Protein AF-A0A4Y2U1J4-F1 (afdb_monomer_lite)

Radius of gyration: 43.91 Å; chains: 1; bounding box: 93×38×121 Å

Secondary structure (DSSP, 8-state):
-HHHHHHHHHHHHHHHHHHHHHHS--HHHHHHHHHHHHHHHHHHHHHHHHHHHHHHHHHHHHHHHHHHHHHHHH-HHHHHHHSPPSSSSSPPHHHH-TTHHHHHHHHHS------TT-TT----S--SHHHHHHHHHHHT----HHHHHHHHS-TTTTSHHHHHT---B--------TT-----TTHHHHHHHHHHHHHHHHHH-TTT---------------B----

Foldseek 3Di:
DVLVVVLVVLVVVLVVLVVVCVVPPDPVSVVVNVVSVVVSVVSVVVVVVVVVVVVVVVVVVVVVVVVVVVVCVVDVVVVVVPPDDPDPDDDDVCVVVVCLLVVLCVQQPQPPPPPPPHPPDRPGSDDDLVRSVVVCVVVPDDADSVRSVVSPQDPPCVDPVVVVQPDQDPPPPPDPPPVDDDDDPCPVVVVVVVVVVVVVCVVVDPVPDDDDDDDDDDDDDDTDDDDD

Sequence (228 aa):
MASEKIISELGKNVNVLYAAKDSMPSIQIQKQINKLSDDLKKEKQSLKRKRQNAEYQRKHRTTKRIKLEGICHDNPDIKRKLSLRDSVGRPSLNVDQPLLLKTIAYIAIIRSAADAKRRSESIRSVKTLDDVTAELIKVGFTISRSGTYLRLLPRNSSTIEGRRHFITVPVKLSRAQADYHRSHIDSQFAATSIRYLETLASILGPTQVFFLSQDDKARVPLGITAAN

Structure (mmCIF, N/CA/C/O backbone):
data_AF-A0A4Y2U1J4-F1
#
_entry.id   AF-A0A4Y2U1J4-F1
#
loop_
_atom_site.group_PDB
_atom_site.id
_atom_site.type_symbol
_atom_site.label_atom_id
_atom_site.label_alt_id
_atom_site.label_comp_id
_atom_site.label_asym_id
_atom_site.label_entity_id
_atom_site.label_seq_id
_atom_site.pdbx_PDB_ins_code
_atom_site.Cartn_x
_atom_site.Cartn_y
_atom_site.Cartn_z
_atom_site.occupancy
_atom_site.B_iso_or_equiv
_atom_site.auth_seq_id
_atom_site.auth_comp_id
_atom_site.auth_asym_id
_atom_site.auth_atom_id
_atom_site.pdbx_PDB_model_num
ATOM 1 N N . MET A 1 1 ? -21.596 -7.801 33.847 1.00 59.16 1 MET A N 1
ATOM 2 C CA . MET A 1 1 ? -20.596 -8.604 34.582 1.00 59.16 1 MET A CA 1
ATOM 3 C C . MET A 1 1 ? -19.901 -7.816 35.690 1.00 59.16 1 MET A C 1
ATOM 5 O O . MET A 1 1 ? -20.224 -8.070 36.837 1.00 59.16 1 MET A O 1
ATOM 9 N N . ALA A 1 2 ? -19.012 -6.850 35.412 1.00 75.56 2 ALA A N 1
ATOM 10 C CA . ALA A 1 2 ? -18.292 -6.130 36.483 1.00 75.56 2 ALA A CA 1
ATOM 11 C C . ALA A 1 2 ? -19.218 -5.328 37.426 1.00 75.56 2 ALA A C 1
ATOM 13 O O . ALA A 1 2 ? -19.170 -5.500 38.636 1.00 75.56 2 ALA A O 1
ATOM 14 N N . SER A 1 3 ? -20.136 -4.528 36.878 1.00 75.50 3 SER A N 1
ATOM 15 C CA . SER A 1 3 ? -21.099 -3.731 37.659 1.00 75.50 3 SER A CA 1
ATOM 16 C C . SER A 1 3 ? -22.138 -4.566 38.418 1.00 75.50 3 SER A C 1
ATOM 18 O O . SER A 1 3 ? -22.592 -4.168 39.482 1.00 75.50 3 SER A O 1
ATOM 20 N N . GLU A 1 4 ? -22.510 -5.740 37.905 1.00 83.31 4 GLU A N 1
ATOM 21 C CA . GLU A 1 4 ? -23.437 -6.656 38.592 1.00 83.31 4 GLU A CA 1
ATOM 22 C C . GLU A 1 4 ? -22.770 -7.346 39.785 1.00 83.31 4 GLU A C 1
ATOM 24 O O . GLU A 1 4 ? -23.404 -7.498 40.827 1.00 83.31 4 GLU A O 1
ATOM 29 N N . LYS A 1 5 ? -21.482 -7.696 39.662 1.00 86.56 5 LYS A N 1
ATOM 30 C CA . LYS A 1 5 ? -20.676 -8.201 40.782 1.00 86.56 5 LYS A CA 1
ATOM 31 C C . LYS A 1 5 ? -20.533 -7.147 41.880 1.00 86.56 5 LYS A C 1
ATOM 33 O O . LYS A 1 5 ? -20.821 -7.455 43.027 1.00 86.56 5 LYS A O 1
ATOM 38 N N . ILE A 1 6 ? -20.229 -5.898 41.514 1.00 85.00 6 ILE A N 1
ATOM 39 C CA . ILE A 1 6 ? -20.123 -4.775 42.461 1.00 85.00 6 ILE A CA 1
ATOM 40 C C . ILE A 1 6 ? -21.448 -4.547 43.204 1.00 85.00 6 ILE A C 1
ATOM 42 O O . ILE A 1 6 ? -21.457 -4.421 44.423 1.00 85.00 6 ILE A O 1
ATOM 46 N N . ILE A 1 7 ? -22.591 -4.557 42.507 1.00 88.12 7 ILE A N 1
ATOM 47 C CA . ILE A 1 7 ? -23.909 -4.429 43.157 1.00 88.12 7 ILE A CA 1
ATOM 48 C C . ILE A 1 7 ? -24.189 -5.616 44.091 1.00 88.12 7 ILE A C 1
ATOM 50 O O . ILE A 1 7 ? -24.755 -5.423 45.168 1.00 88.12 7 ILE A O 1
ATOM 54 N N . SER A 1 8 ? -23.804 -6.836 43.700 1.00 88.25 8 SER A N 1
ATOM 55 C CA . SER A 1 8 ? -23.960 -8.024 44.544 1.00 88.25 8 SER A CA 1
ATOM 56 C C . SER A 1 8 ? -23.083 -7.963 45.796 1.00 88.25 8 SER A C 1
ATOM 58 O O . SER A 1 8 ? -23.562 -8.312 46.872 1.00 88.25 8 SER A O 1
ATOM 60 N N . GLU A 1 9 ? -21.835 -7.516 45.677 1.00 90.06 9 GLU A N 1
ATOM 61 C CA . GLU A 1 9 ? -20.903 -7.344 46.797 1.00 90.06 9 GLU A CA 1
ATOM 62 C C . GLU A 1 9 ? -21.359 -6.232 47.743 1.00 90.06 9 GLU A C 1
ATOM 64 O O . GLU A 1 9 ? -21.439 -6.452 48.948 1.00 90.06 9 GLU A O 1
ATOM 69 N N . LEU A 1 10 ? -21.768 -5.076 47.209 1.00 86.81 10 LEU A N 1
ATOM 70 C CA . LEU A 1 10 ? -22.353 -3.994 48.005 1.00 86.81 10 LEU A CA 1
ATOM 71 C C . LEU A 1 10 ? -23.617 -4.456 48.741 1.00 86.81 10 LEU A C 1
ATOM 73 O O . LEU A 1 10 ? -23.783 -4.146 49.916 1.00 86.81 10 LEU A O 1
ATOM 77 N N . GLY A 1 11 ? -24.479 -5.245 48.090 1.00 86.38 11 GLY A N 1
ATOM 78 C CA . GLY A 1 11 ? -25.665 -5.826 48.726 1.00 86.38 11 GLY A CA 1
ATOM 79 C C . GLY A 1 11 ? -25.327 -6.780 49.876 1.00 86.38 11 GLY A C 1
ATOM 80 O O . GLY A 1 11 ? -25.945 -6.701 50.936 1.00 86.38 11 GLY A O 1
ATOM 81 N N . LYS A 1 12 ? -24.313 -7.637 49.706 1.00 90.56 12 LYS A N 1
ATOM 82 C CA . LYS A 1 12 ? -23.822 -8.524 50.775 1.00 90.56 12 LYS A CA 1
ATOM 83 C C . LYS A 1 12 ? -23.255 -7.723 51.950 1.00 90.56 12 LYS A C 1
ATOM 85 O O . LYS A 1 12 ? -23.612 -7.997 53.091 1.00 90.56 12 LYS A O 1
ATOM 90 N N . ASN A 1 13 ? -22.447 -6.701 51.674 1.00 87.88 13 ASN A N 1
ATOM 91 C CA . ASN A 1 13 ? -21.828 -5.858 52.700 1.00 87.88 13 ASN A CA 1
ATOM 92 C C . ASN A 1 13 ? -22.865 -5.063 53.505 1.00 87.88 13 ASN A C 1
ATOM 94 O O . ASN A 1 13 ? -22.747 -4.947 54.721 1.00 87.88 13 ASN A O 1
ATOM 98 N N . VAL A 1 14 ? -23.909 -4.558 52.843 1.00 88.62 14 VAL A N 1
ATOM 99 C CA . VAL A 1 14 ? -25.030 -3.886 53.512 1.00 88.62 14 VAL A CA 1
ATOM 100 C C . VAL A 1 14 ? -25.770 -4.850 54.445 1.00 88.62 14 VAL A C 1
ATOM 102 O O . VAL A 1 14 ? -26.024 -4.498 55.593 1.00 88.62 14 VAL A O 1
ATOM 105 N N . ASN A 1 15 ? -26.050 -6.081 54.004 1.00 87.81 15 ASN A N 1
ATOM 106 C CA . ASN A 1 15 ? -26.733 -7.084 54.831 1.00 87.81 15 ASN A CA 1
ATOM 107 C C . ASN A 1 15 ? -25.912 -7.503 56.064 1.00 87.81 15 ASN A C 1
ATOM 109 O O . ASN A 1 15 ? -26.475 -7.655 57.145 1.00 87.81 15 ASN A O 1
ATOM 113 N N . VAL A 1 16 ? -24.588 -7.638 55.926 1.00 87.88 16 VAL A N 1
ATOM 114 C CA . VAL A 1 16 ? -23.681 -7.922 57.056 1.00 87.88 16 VAL A CA 1
ATOM 115 C C . VAL A 1 16 ? -23.715 -6.793 58.091 1.00 87.88 16 VAL A C 1
ATOM 117 O O . VAL A 1 16 ? -23.763 -7.055 59.291 1.00 87.88 16 VAL A O 1
ATOM 120 N N . LEU A 1 17 ? -23.747 -5.534 57.646 1.00 84.19 17 LEU A N 1
ATOM 121 C CA . LEU A 1 17 ? -23.830 -4.385 58.552 1.00 84.19 17 LEU A CA 1
ATOM 122 C C . LEU A 1 17 ? -25.200 -4.248 59.227 1.00 84.19 17 LEU A C 1
ATOM 124 O O . LEU A 1 17 ? -25.251 -3.817 60.376 1.00 84.19 17 LEU A O 1
ATOM 128 N N . TYR A 1 18 ? -26.293 -4.633 58.559 1.00 84.44 18 TYR A N 1
ATOM 129 C CA . TYR A 1 18 ? -27.608 -4.721 59.201 1.00 84.44 18 TYR A CA 1
ATOM 130 C C . TYR A 1 18 ? -27.615 -5.769 60.323 1.00 84.44 18 TYR A C 1
ATOM 132 O O . TYR A 1 18 ? -28.013 -5.441 61.436 1.00 84.44 18 TYR A O 1
ATOM 140 N N . ALA A 1 19 ? -27.061 -6.964 60.086 1.00 83.56 19 ALA A N 1
ATOM 141 C CA . ALA A 1 19 ? -26.937 -7.994 61.122 1.00 83.56 19 ALA A CA 1
ATOM 142 C C . ALA A 1 19 ? -26.063 -7.543 62.314 1.00 83.56 19 ALA A C 1
ATOM 144 O O . ALA A 1 19 ? -26.379 -7.825 63.467 1.00 83.56 19 ALA A O 1
ATOM 145 N N . ALA A 1 20 ? -24.982 -6.797 62.054 1.00 80.00 20 ALA A N 1
ATOM 146 C CA . ALA A 1 20 ? -24.131 -6.234 63.106 1.00 80.00 20 ALA A CA 1
ATOM 147 C C . ALA A 1 20 ? -24.830 -5.121 63.912 1.00 80.00 20 ALA A C 1
ATOM 149 O O . ALA A 1 20 ? -24.645 -5.027 65.125 1.00 80.00 20 ALA A O 1
ATOM 150 N N . LYS A 1 21 ? -25.655 -4.294 63.254 1.00 77.06 21 LYS A N 1
ATOM 151 C CA . LYS A 1 21 ? -26.458 -3.252 63.909 1.00 77.06 21 LYS A CA 1
ATOM 152 C C . LYS A 1 21 ? -27.481 -3.849 64.878 1.00 77.06 21 LYS A C 1
ATOM 154 O O . LYS A 1 21 ? -27.657 -3.295 65.960 1.00 77.06 21 LYS A O 1
ATOM 159 N N . ASP A 1 22 ? -28.126 -4.947 64.492 1.00 77.06 22 ASP A N 1
ATOM 160 C CA . ASP A 1 22 ? -29.128 -5.626 65.322 1.00 77.06 22 ASP A CA 1
ATOM 161 C C . ASP A 1 22 ? -28.497 -6.253 66.579 1.00 77.06 22 ASP A C 1
ATOM 163 O O . ASP A 1 22 ? -29.157 -6.366 67.609 1.00 77.06 22 ASP A O 1
ATOM 167 N N . SER A 1 23 ? -27.202 -6.591 66.525 1.00 77.75 23 SER A N 1
ATOM 168 C CA . SER A 1 23 ? -26.437 -7.086 67.675 1.00 77.75 23 SER A CA 1
ATOM 169 C C . SER A 1 23 ? -25.919 -5.974 68.597 1.00 77.75 23 SER A C 1
ATOM 171 O O . SER A 1 23 ? -25.924 -6.177 69.807 1.00 77.75 23 SER A O 1
ATOM 173 N N . MET A 1 24 ? -25.447 -4.835 68.063 1.00 71.31 24 MET A N 1
ATOM 174 C CA . MET A 1 24 ? -24.954 -3.683 68.841 1.00 71.31 24 MET A CA 1
ATOM 175 C C . MET A 1 24 ? -25.182 -2.355 68.082 1.00 71.31 24 MET A C 1
ATOM 177 O O . MET A 1 24 ? -24.456 -2.052 67.126 1.00 71.31 24 MET A O 1
ATOM 181 N N . PRO A 1 25 ? -26.138 -1.502 68.503 1.00 74.25 25 PRO A N 1
ATOM 182 C CA . PRO A 1 25 ? -26.419 -0.238 67.825 1.00 74.25 25 PRO A CA 1
ATOM 183 C C . PRO A 1 25 ? -25.274 0.776 67.985 1.00 74.25 25 PRO A C 1
ATOM 185 O O . PRO A 1 25 ? -25.013 1.277 69.075 1.00 74.25 25 PRO A O 1
ATOM 188 N N . SER A 1 26 ? -24.617 1.137 66.879 1.00 81.31 26 SER A N 1
ATOM 189 C CA . SER A 1 26 ? -23.611 2.207 66.836 1.00 81.31 26 SER A CA 1
ATOM 190 C C . SER A 1 26 ? -23.929 3.229 65.745 1.00 81.31 26 SER A C 1
ATOM 192 O O . SER A 1 26 ? -24.255 2.882 64.605 1.00 81.31 26 SER A O 1
ATOM 194 N N . ILE A 1 27 ? -23.768 4.516 66.072 1.00 82.75 27 ILE A N 1
ATOM 195 C CA . ILE A 1 27 ? -23.920 5.646 65.135 1.00 82.75 27 ILE A CA 1
ATOM 196 C C . ILE A 1 27 ? -22.991 5.478 63.921 1.00 82.75 27 ILE A C 1
ATOM 198 O O . ILE A 1 27 ? -23.327 5.872 62.801 1.00 82.75 27 ILE A O 1
ATOM 202 N N . GLN A 1 28 ? -21.823 4.866 64.124 1.00 83.12 28 GLN A N 1
ATOM 203 C CA . GLN A 1 28 ? -20.819 4.659 63.085 1.00 83.12 28 GLN A CA 1
ATOM 204 C C . GLN A 1 28 ? -21.259 3.591 62.072 1.00 83.12 28 GLN A C 1
ATOM 206 O O . GLN A 1 28 ? -21.099 3.794 60.867 1.00 83.12 28 GLN A O 1
ATOM 211 N N . ILE A 1 29 ? -21.913 2.523 62.545 1.00 82.88 29 ILE A N 1
ATOM 212 C CA . ILE A 1 29 ? -22.503 1.471 61.701 1.00 82.88 29 ILE A CA 1
ATOM 213 C C . ILE A 1 29 ? -23.655 2.053 60.869 1.00 82.88 29 ILE A C 1
ATOM 215 O O . ILE A 1 29 ? -23.718 1.839 59.660 1.00 82.88 29 ILE A O 1
ATOM 219 N N . GLN A 1 30 ? -24.515 2.886 61.467 1.00 84.19 30 GLN A N 1
ATOM 220 C CA . GLN A 1 30 ? -25.619 3.528 60.743 1.00 84.19 30 GLN A CA 1
ATOM 221 C C . GLN A 1 30 ? -25.129 4.453 59.613 1.00 84.19 30 GLN A C 1
ATOM 223 O O . GLN A 1 30 ? -25.693 4.449 58.517 1.00 84.19 30 GLN A O 1
ATOM 228 N N . LYS A 1 31 ? -24.052 5.220 59.843 1.00 88.44 31 LYS A N 1
ATOM 229 C CA . LYS A 1 31 ? -23.427 6.055 58.800 1.00 88.44 31 LYS A CA 1
ATOM 230 C C . LYS A 1 31 ? -22.877 5.214 57.643 1.00 88.44 31 LYS A C 1
ATOM 232 O O . LYS A 1 31 ? -23.035 5.602 56.485 1.00 88.44 31 LYS A O 1
ATOM 237 N N . GLN A 1 32 ? -22.263 4.066 57.935 1.00 87.06 32 GLN A N 1
ATOM 238 C CA . GLN A 1 32 ? -21.749 3.148 56.912 1.00 87.06 32 GLN A CA 1
ATOM 239 C C . GLN A 1 32 ? -22.875 2.504 56.092 1.00 87.06 32 GLN A C 1
ATOM 241 O O . GLN A 1 32 ? -22.770 2.456 54.867 1.00 87.06 32 GLN A O 1
ATOM 246 N N . ILE A 1 33 ? -23.972 2.092 56.738 1.00 88.12 33 ILE A N 1
ATOM 247 C CA . ILE A 1 33 ? -25.164 1.553 56.063 1.00 88.12 33 ILE A CA 1
ATOM 248 C C . ILE A 1 33 ? -25.747 2.577 55.085 1.00 88.12 33 ILE A C 1
ATOM 250 O O . ILE A 1 33 ? -26.013 2.238 53.930 1.00 88.12 33 ILE A O 1
ATOM 254 N N . ASN A 1 34 ? -25.912 3.832 55.517 1.00 90.75 34 ASN A N 1
ATOM 255 C CA . ASN A 1 34 ? -26.456 4.890 54.664 1.00 90.75 34 ASN A CA 1
ATOM 256 C C . ASN A 1 34 ? -25.552 5.135 53.443 1.00 90.75 34 ASN A C 1
ATOM 258 O O . ASN A 1 34 ? -26.036 5.146 52.313 1.00 90.75 34 ASN A O 1
ATOM 262 N N . LYS A 1 35 ? -24.232 5.231 53.656 1.00 92.62 35 LYS A N 1
ATOM 263 C CA . LYS A 1 35 ? -23.252 5.436 52.578 1.00 92.62 35 LYS A CA 1
ATOM 264 C C . LYS A 1 35 ? -23.275 4.301 51.550 1.00 92.62 35 LYS A C 1
ATOM 266 O O . LYS A 1 35 ? -23.394 4.557 50.355 1.00 92.62 35 LYS A O 1
ATOM 271 N N . LEU A 1 36 ? -23.215 3.050 52.008 1.00 90.38 36 LEU A N 1
ATOM 272 C CA . LEU A 1 36 ? -23.246 1.888 51.117 1.00 90.38 36 LEU A CA 1
ATOM 273 C C . LEU A 1 36 ? -24.589 1.756 50.390 1.00 90.38 36 LEU A C 1
ATOM 275 O O . LEU A 1 36 ? -24.611 1.352 49.230 1.00 90.38 36 LEU A O 1
ATOM 279 N N . SER A 1 37 ? -25.698 2.136 51.027 1.00 89.94 37 SER A N 1
ATOM 280 C CA . SER A 1 37 ? -27.024 2.152 50.394 1.00 89.94 37 SER A CA 1
ATOM 281 C C . SER A 1 37 ? -27.122 3.188 49.271 1.00 89.94 37 SER A C 1
ATOM 283 O O . SER A 1 37 ? -27.699 2.903 48.216 1.00 89.94 37 SER A O 1
ATOM 285 N N . ASP A 1 38 ? -26.531 4.368 49.462 1.00 93.31 38 ASP A N 1
ATOM 286 C CA . ASP A 1 38 ? -26.457 5.406 48.433 1.00 93.31 38 ASP A CA 1
ATOM 287 C C . ASP A 1 38 ? -25.571 4.978 47.261 1.00 93.31 38 ASP A C 1
ATOM 289 O O . ASP A 1 38 ? -25.945 5.159 46.098 1.00 93.31 38 ASP A O 1
ATOM 293 N N . ASP A 1 39 ? -24.432 4.348 47.542 1.00 91.56 39 ASP A N 1
ATOM 294 C CA . ASP A 1 39 ? -23.536 3.829 46.508 1.00 91.56 39 ASP A CA 1
ATOM 295 C C . ASP A 1 39 ? -24.194 2.683 45.719 1.00 91.56 39 ASP A C 1
ATOM 297 O O . ASP A 1 39 ? -24.137 2.654 44.487 1.00 91.56 39 ASP A O 1
ATOM 301 N N . LEU A 1 40 ? -24.950 1.809 46.391 1.00 91.62 40 LEU A N 1
ATOM 302 C CA . LEU A 1 40 ? -25.745 0.757 45.753 1.00 91.62 40 LEU A CA 1
ATOM 303 C C . LEU A 1 40 ? -26.835 1.354 44.838 1.00 91.62 40 LEU A C 1
ATOM 305 O O . LEU A 1 40 ? -27.037 0.879 43.713 1.00 91.62 40 LEU A O 1
ATOM 309 N N . LYS A 1 41 ? -27.517 2.430 45.264 1.00 93.44 41 LYS A N 1
ATOM 310 C CA . LYS A 1 41 ? -28.475 3.168 44.416 1.00 93.44 41 LYS A CA 1
ATOM 311 C C . LYS A 1 41 ? -27.801 3.766 43.179 1.00 93.44 41 LYS A C 1
ATOM 313 O O . LYS A 1 41 ? -28.322 3.596 42.072 1.00 93.44 41 LYS A O 1
ATOM 318 N N . LYS A 1 42 ? -26.649 4.427 43.343 1.00 93.12 42 LYS A N 1
ATOM 319 C CA . LYS A 1 42 ? -25.884 5.022 42.232 1.00 93.12 42 LYS A CA 1
ATOM 320 C C . LYS A 1 42 ? -25.454 3.962 41.221 1.00 93.12 42 LYS A C 1
ATOM 322 O O . LYS A 1 42 ? -25.679 4.141 40.022 1.00 93.12 42 LYS A O 1
ATOM 327 N N . GLU A 1 43 ? -24.920 2.834 41.684 1.00 91.69 43 GLU A N 1
ATOM 328 C CA . GLU A 1 43 ? -24.480 1.747 40.804 1.00 91.69 43 GLU A CA 1
ATOM 329 C C . GLU A 1 43 ? -25.645 1.085 40.059 1.00 91.69 43 GLU A C 1
ATOM 331 O O . GLU A 1 43 ? -25.565 0.859 38.847 1.00 91.69 43 GLU A O 1
ATOM 336 N N . LYS A 1 44 ? -26.789 0.865 40.722 1.00 92.06 44 LYS A N 1
ATOM 337 C CA . LYS A 1 44 ? -28.013 0.387 40.052 1.00 92.06 44 LYS A CA 1
ATOM 338 C C . LYS A 1 44 ? -28.486 1.353 38.963 1.00 92.06 44 LYS A C 1
ATOM 340 O O . LYS A 1 44 ? -28.853 0.917 37.867 1.00 92.06 44 LYS A O 1
ATOM 345 N N . GLN A 1 45 ? -28.459 2.660 39.225 1.00 94.38 45 GLN A N 1
ATOM 346 C CA . GLN A 1 45 ? -28.851 3.669 38.239 1.00 94.38 45 GLN A CA 1
ATOM 347 C C . GLN A 1 45 ? -27.860 3.739 37.065 1.00 94.38 45 GLN A C 1
ATOM 349 O O . GLN A 1 45 ? -28.281 3.815 35.908 1.00 94.38 45 GLN A O 1
ATOM 354 N N . SER A 1 46 ? -26.559 3.648 37.346 1.00 92.38 46 SER A N 1
ATOM 355 C CA . SER A 1 46 ? -25.489 3.567 36.344 1.00 92.38 46 SER A CA 1
ATOM 356 C C . SER A 1 46 ? -25.668 2.350 35.432 1.00 92.38 46 SER A C 1
ATOM 358 O O . SER A 1 46 ? -25.657 2.480 34.203 1.00 92.38 46 SER A O 1
ATOM 360 N N . LEU A 1 47 ? -25.938 1.173 36.009 1.00 91.88 47 LEU A N 1
ATOM 361 C CA . LEU A 1 47 ? -26.208 -0.050 35.255 1.00 91.88 47 LEU A CA 1
ATOM 362 C C . LEU A 1 47 ? -27.441 0.096 34.352 1.00 91.88 47 LEU A C 1
ATOM 364 O O . LEU A 1 47 ? -27.382 -0.277 33.178 1.00 91.88 47 LEU A O 1
ATOM 368 N N . LYS A 1 48 ? -28.536 0.678 34.863 1.00 93.81 48 LYS A N 1
ATOM 369 C CA . LYS A 1 48 ? -29.757 0.928 34.080 1.00 93.81 48 LYS A CA 1
ATOM 370 C C . LYS A 1 48 ? -29.471 1.809 32.861 1.00 93.81 48 LYS A C 1
ATOM 372 O O . LYS A 1 48 ? -29.853 1.444 31.750 1.00 93.81 48 LYS A O 1
ATOM 377 N N . ARG A 1 49 ? -28.742 2.917 33.043 1.00 93.81 49 ARG A N 1
ATOM 378 C CA . ARG A 1 49 ? -28.346 3.819 31.944 1.00 93.81 49 ARG A CA 1
ATOM 379 C C . ARG A 1 49 ? -27.469 3.111 30.910 1.00 93.81 49 ARG A C 1
ATOM 381 O O . ARG A 1 49 ? -27.706 3.244 29.715 1.00 93.81 49 ARG A O 1
ATOM 388 N N . LYS A 1 50 ? -26.490 2.312 31.350 1.00 93.06 50 LYS A N 1
ATOM 389 C CA . LYS A 1 50 ? -25.612 1.546 30.445 1.00 93.06 50 LYS A CA 1
ATOM 390 C C . LYS A 1 50 ? -26.391 0.532 29.604 1.00 93.06 50 LYS A C 1
ATOM 392 O O . LYS A 1 50 ? -26.143 0.436 28.405 1.00 93.06 50 LYS A O 1
ATOM 397 N N . ARG A 1 51 ? -27.351 -0.185 30.203 1.00 93.31 51 ARG A N 1
ATOM 398 C CA . ARG A 1 51 ? -28.226 -1.124 29.478 1.00 93.31 51 ARG A CA 1
ATOM 399 C C . ARG A 1 51 ? -29.075 -0.408 28.427 1.00 93.31 51 ARG A C 1
ATOM 401 O O . ARG A 1 51 ? -29.069 -0.819 27.272 1.00 93.31 51 ARG A O 1
ATOM 408 N N . GLN A 1 52 ? -29.710 0.703 28.801 1.00 94.69 52 GLN A N 1
ATOM 409 C CA . GLN A 1 52 ? -30.491 1.520 27.868 1.00 94.69 52 GLN A CA 1
ATOM 410 C C . GLN A 1 52 ? -29.631 2.035 26.710 1.00 94.69 52 GLN A C 1
ATOM 412 O O . GLN A 1 52 ? -29.994 1.866 25.551 1.00 94.69 52 GLN A O 1
ATOM 417 N N . ASN A 1 53 ? -28.450 2.589 26.994 1.00 95.12 53 ASN A N 1
ATOM 418 C CA . ASN A 1 53 ? -27.536 3.060 25.953 1.00 95.12 53 ASN A CA 1
ATOM 419 C C . ASN A 1 53 ? -27.098 1.933 25.012 1.00 95.12 53 ASN A C 1
ATOM 421 O O . ASN A 1 53 ? -27.027 2.145 23.803 1.00 95.12 53 ASN A O 1
ATOM 425 N N . ALA A 1 54 ? -26.840 0.732 25.535 1.00 93.69 54 ALA A N 1
ATOM 426 C CA . ALA A 1 54 ? -26.506 -0.424 24.710 1.00 93.69 54 ALA A CA 1
ATOM 427 C C . ALA A 1 54 ? -27.667 -0.819 23.780 1.00 93.69 54 ALA A C 1
ATOM 429 O O . ALA A 1 54 ? -27.441 -1.087 22.599 1.00 93.69 54 ALA A O 1
ATOM 430 N N . GLU A 1 55 ? -28.907 -0.809 24.273 1.00 95.38 55 GLU A N 1
ATOM 431 C CA . GLU A 1 55 ? -30.097 -1.052 23.449 1.00 95.38 55 GLU A CA 1
ATOM 432 C C . GLU A 1 55 ? -30.296 0.027 22.385 1.00 95.38 55 GLU A C 1
ATOM 434 O O . GLU A 1 55 ? -30.510 -0.302 21.218 1.00 95.38 55 GLU A O 1
ATOM 439 N N . TYR A 1 56 ? -30.169 1.305 22.750 1.00 94.75 56 TYR A N 1
ATOM 440 C CA . TYR A 1 56 ? -30.259 2.412 21.800 1.00 94.75 56 TYR A CA 1
ATOM 441 C C . TYR A 1 56 ? -29.196 2.304 20.710 1.00 94.75 56 TYR A C 1
ATOM 443 O O . TYR A 1 56 ? -29.513 2.444 19.530 1.00 94.75 56 TYR A O 1
ATOM 451 N N . GLN A 1 57 ? -27.950 1.988 21.070 1.00 93.69 57 GLN A N 1
ATOM 452 C CA . GLN A 1 57 ? -26.884 1.780 20.093 1.00 93.69 57 GLN A CA 1
ATOM 453 C C . GLN A 1 57 ? -27.171 0.590 19.176 1.00 93.69 57 GLN A C 1
ATOM 455 O O . GLN A 1 57 ? -26.948 0.693 17.970 1.00 93.69 57 GLN A O 1
ATOM 460 N N . ARG A 1 58 ? -27.686 -0.525 19.712 1.00 94.38 58 ARG A N 1
ATOM 461 C CA . ARG A 1 58 ? -28.095 -1.683 18.902 1.00 94.38 58 ARG A CA 1
ATOM 462 C C . ARG A 1 58 ? -29.186 -1.296 17.907 1.00 94.38 58 ARG A C 1
ATOM 464 O O . ARG A 1 58 ? -28.987 -1.504 16.715 1.00 94.38 58 ARG A O 1
ATOM 471 N N . LYS A 1 59 ? -30.267 -0.661 18.375 1.00 95.44 59 LYS A N 1
ATOM 472 C CA . LYS A 1 59 ? -31.374 -0.186 17.527 1.00 95.44 59 LYS A CA 1
ATOM 473 C C . LYS A 1 59 ? -30.893 0.799 16.463 1.00 95.44 59 LYS A C 1
ATOM 475 O O . LYS A 1 59 ? -31.252 0.683 15.299 1.00 95.44 59 LYS A O 1
ATOM 480 N N . HIS A 1 60 ? -30.031 1.742 16.831 1.00 94.56 60 HIS A N 1
ATOM 481 C CA . HIS A 1 60 ? -29.475 2.699 15.881 1.00 94.56 60 HIS A CA 1
ATOM 482 C C . HIS A 1 60 ? -28.652 2.003 14.786 1.00 94.56 60 HIS A C 1
ATOM 484 O O . HIS A 1 60 ? -28.834 2.293 13.603 1.00 94.56 60 HIS A O 1
ATOM 490 N N . ARG A 1 61 ? -27.792 1.042 15.158 1.00 93.31 61 ARG A N 1
ATOM 491 C CA . ARG A 1 61 ? -27.012 0.246 14.196 1.00 93.31 61 ARG A CA 1
ATOM 492 C C . ARG A 1 61 ? -27.915 -0.571 13.271 1.00 93.31 61 ARG A C 1
ATOM 494 O O . ARG A 1 61 ? -27.678 -0.561 12.067 1.00 93.31 61 ARG A O 1
ATOM 501 N N . THR A 1 62 ? -28.954 -1.228 13.793 1.00 94.38 62 THR A N 1
ATOM 502 C CA . THR A 1 62 ? -29.896 -2.005 12.969 1.00 94.38 62 THR A CA 1
ATOM 503 C C . THR A 1 62 ? -30.682 -1.111 12.018 1.00 94.38 62 THR A C 1
ATOM 505 O O . THR A 1 62 ? -30.743 -1.410 10.831 1.00 94.38 62 THR A O 1
ATOM 508 N N . THR A 1 63 ? -31.204 0.026 12.487 1.00 94.88 63 THR A N 1
ATOM 509 C CA . THR A 1 63 ? -31.931 0.979 11.635 1.00 94.88 63 THR A CA 1
ATOM 510 C C . THR A 1 63 ? -31.032 1.541 10.539 1.00 94.88 63 THR A C 1
ATOM 512 O O . THR A 1 63 ? -31.453 1.645 9.390 1.00 94.88 63 THR A O 1
ATOM 515 N N . LYS A 1 64 ? -29.776 1.876 10.862 1.00 91.69 64 LYS A N 1
ATOM 516 C CA . LYS A 1 64 ? -28.801 2.346 9.870 1.00 91.69 64 LYS A CA 1
ATOM 517 C C . LYS A 1 64 ? -28.491 1.266 8.831 1.00 91.69 64 LYS A C 1
ATOM 519 O O . LYS A 1 64 ? -28.411 1.589 7.651 1.00 91.69 64 LYS A O 1
ATOM 524 N N . ARG A 1 65 ? -28.356 0.005 9.259 1.00 89.25 65 ARG A N 1
ATOM 525 C CA . ARG A 1 65 ? -28.130 -1.134 8.361 1.00 89.25 65 ARG A CA 1
ATOM 526 C C . ARG A 1 65 ? -29.307 -1.336 7.406 1.00 89.25 65 ARG A C 1
ATOM 528 O O . ARG A 1 65 ? -29.085 -1.358 6.207 1.00 89.25 65 ARG A O 1
ATOM 535 N N . ILE A 1 66 ? -30.535 -1.378 7.924 1.00 92.75 66 ILE A N 1
ATOM 536 C CA . ILE A 1 66 ? -31.755 -1.552 7.117 1.00 92.75 66 ILE A CA 1
ATOM 537 C C . ILE A 1 66 ? -31.909 -0.413 6.103 1.00 92.75 66 ILE A C 1
ATOM 539 O O . ILE A 1 66 ? -32.185 -0.660 4.935 1.00 92.75 66 ILE A O 1
ATOM 543 N N . LYS A 1 67 ? -31.676 0.841 6.515 1.00 91.06 67 LYS A N 1
ATOM 544 C CA . LYS A 1 67 ? -31.713 1.986 5.591 1.00 91.06 67 LYS A CA 1
ATOM 545 C C . LYS A 1 67 ? -30.662 1.869 4.485 1.00 91.06 67 LYS A C 1
ATOM 547 O O . LYS A 1 67 ? -30.968 2.148 3.334 1.00 91.06 67 LYS A O 1
ATOM 552 N N . LEU A 1 68 ? -29.439 1.453 4.823 1.00 85.94 68 LEU A N 1
ATOM 553 C CA . LEU A 1 68 ? -28.382 1.218 3.835 1.00 85.94 68 LEU A CA 1
ATOM 554 C C . LEU A 1 68 ? -28.729 0.073 2.880 1.00 85.94 68 LEU A C 1
ATOM 556 O O . LEU A 1 68 ? -28.481 0.198 1.686 1.00 85.94 68 LEU A O 1
ATOM 560 N N . GLU A 1 69 ? -29.307 -1.015 3.388 1.00 86.06 69 GLU A N 1
ATOM 561 C CA . GLU A 1 69 ? -29.776 -2.145 2.579 1.00 86.06 69 GLU A CA 1
ATOM 562 C C . GLU A 1 69 ? -30.888 -1.708 1.612 1.00 86.06 69 GLU A C 1
ATOM 564 O O . GLU A 1 69 ? -30.805 -2.034 0.431 1.00 86.06 69 GLU A O 1
ATOM 569 N N . GLY A 1 70 ? -31.851 -0.900 2.073 1.00 88.12 70 GLY A N 1
ATOM 570 C CA . GLY A 1 70 ? -32.894 -0.306 1.228 1.00 88.12 70 GLY A CA 1
ATOM 571 C C . GLY A 1 70 ? -32.319 0.572 0.114 1.00 88.12 70 GLY A C 1
ATOM 572 O O . GLY A 1 70 ? -32.565 0.315 -1.058 1.00 88.12 70 GLY A O 1
ATOM 573 N N . ILE A 1 71 ? -31.432 1.515 0.452 1.00 85.56 71 ILE A N 1
ATOM 574 C CA . ILE A 1 71 ? -30.759 2.377 -0.541 1.00 85.56 71 ILE A CA 1
ATOM 575 C C . ILE A 1 71 ? -29.971 1.547 -1.570 1.00 85.56 71 ILE A C 1
ATOM 577 O O . ILE A 1 71 ? -29.942 1.885 -2.754 1.00 85.56 71 ILE A O 1
ATOM 581 N N . CYS A 1 72 ? -29.325 0.461 -1.133 1.00 81.94 72 CYS A N 1
ATOM 582 C CA . CYS A 1 72 ? -28.613 -0.456 -2.024 1.00 81.94 72 CYS A CA 1
ATOM 583 C C . CYS A 1 72 ? -29.550 -1.279 -2.923 1.00 81.94 72 CYS A C 1
ATOM 585 O O . CYS A 1 72 ? -29.108 -1.735 -3.979 1.00 81.94 72 CYS A O 1
ATOM 587 N N . HIS A 1 73 ? -30.793 -1.526 -2.505 1.00 81.00 73 HIS A N 1
ATOM 588 C CA . HIS A 1 73 ? -31.799 -2.195 -3.328 1.00 81.00 73 HIS A CA 1
ATOM 589 C C . HIS A 1 73 ? -32.365 -1.243 -4.384 1.00 81.00 73 HIS A C 1
ATOM 591 O O . HIS A 1 73 ? -32.397 -1.601 -5.558 1.00 81.00 73 HIS A O 1
ATOM 597 N N . ASP A 1 74 ? -32.701 -0.017 -3.979 1.00 87.56 74 ASP A N 1
ATOM 598 C CA . ASP A 1 74 ? -33.278 1.006 -4.856 1.00 87.56 74 ASP A CA 1
ATOM 599 C C . ASP A 1 74 ? -32.290 1.469 -5.939 1.00 87.56 74 ASP A C 1
ATOM 601 O O . ASP A 1 74 ? -32.689 1.814 -7.048 1.00 87.56 74 ASP A O 1
ATOM 605 N N . ASN A 1 75 ? -30.986 1.468 -5.633 1.00 84.69 75 ASN A N 1
ATOM 606 C CA . ASN A 1 75 ? -29.938 1.934 -6.540 1.00 84.69 75 ASN A CA 1
ATOM 607 C C . ASN A 1 75 ? -28.798 0.907 -6.677 1.00 84.69 75 ASN A C 1
ATOM 609 O O . ASN A 1 75 ? -27.834 0.931 -5.895 1.00 84.69 75 ASN A O 1
ATOM 613 N N . PRO A 1 76 ? -28.826 0.039 -7.706 1.00 80.19 76 PRO A N 1
ATOM 614 C CA . PRO A 1 76 ? -27.799 -0.984 -7.902 1.00 80.19 76 PRO A CA 1
ATOM 615 C C . PRO A 1 76 ? -26.402 -0.397 -8.173 1.00 80.19 76 PRO A C 1
ATOM 617 O O . PRO A 1 76 ? -25.395 -1.012 -7.817 1.00 80.19 76 PRO A O 1
ATOM 620 N N . ASP A 1 77 ? -26.306 0.815 -8.724 1.00 79.56 77 ASP A N 1
ATOM 621 C CA . ASP A 1 77 ? -25.023 1.497 -8.941 1.00 79.56 77 ASP A CA 1
ATOM 622 C C . ASP A 1 77 ? -24.376 1.979 -7.638 1.00 79.56 77 ASP A C 1
ATOM 624 O O . ASP A 1 77 ? -23.153 1.925 -7.482 1.00 79.56 77 ASP A O 1
ATOM 628 N N . ILE A 1 78 ? -25.186 2.400 -6.663 1.00 76.62 78 ILE A N 1
ATOM 629 C CA . ILE A 1 78 ? -24.704 2.759 -5.324 1.00 76.62 78 ILE A CA 1
ATOM 630 C C . ILE A 1 78 ? -24.226 1.498 -4.604 1.00 76.62 78 ILE A C 1
ATOM 632 O O . ILE A 1 78 ? -23.162 1.515 -3.987 1.00 76.62 78 ILE A O 1
ATOM 636 N N . LYS A 1 79 ? -24.941 0.379 -4.759 1.00 76.12 79 LYS A N 1
ATOM 637 C CA . LYS A 1 79 ? -24.524 -0.925 -4.231 1.00 76.12 79 LYS A CA 1
ATOM 638 C C . LYS A 1 79 ? -23.160 -1.361 -4.773 1.00 76.12 79 LYS A C 1
ATOM 640 O O . LYS A 1 79 ? -22.333 -1.818 -3.993 1.00 76.12 79 LYS A O 1
ATOM 645 N N . ARG A 1 80 ? -22.890 -1.161 -6.069 1.00 73.19 80 ARG A N 1
ATOM 646 C CA . ARG A 1 80 ? -21.573 -1.434 -6.683 1.00 73.19 80 ARG A CA 1
ATOM 647 C C . ARG A 1 80 ? -20.457 -0.521 -6.163 1.00 73.19 80 ARG A C 1
ATOM 649 O O . ARG A 1 80 ? -19.305 -0.932 -6.110 1.00 73.19 80 ARG A O 1
ATOM 656 N N . LYS A 1 81 ? -20.773 0.721 -5.784 1.00 73.31 81 LYS A N 1
ATOM 657 C CA . LYS A 1 81 ? -19.797 1.659 -5.196 1.00 73.31 81 LYS A CA 1
ATOM 658 C C . LYS A 1 81 ? -19.550 1.405 -3.706 1.00 73.31 81 LYS A C 1
ATOM 660 O O . LYS A 1 81 ? -18.444 1.642 -3.231 1.00 73.31 81 LYS A O 1
ATOM 665 N N . LEU A 1 82 ? -20.573 0.959 -2.975 1.00 69.94 82 LEU A N 1
ATOM 666 C CA . LEU A 1 82 ? -20.526 0.689 -1.534 1.00 69.94 82 LEU A CA 1
ATOM 667 C C . LEU A 1 82 ? -20.094 -0.736 -1.190 1.00 69.94 82 LEU A C 1
ATOM 669 O O . LEU A 1 82 ? -19.730 -0.983 -0.039 1.00 69.94 82 LEU A O 1
ATOM 673 N N . SER A 1 83 ? -20.151 -1.674 -2.140 1.00 67.56 83 SER A N 1
ATOM 674 C CA . SER A 1 83 ? -19.674 -3.036 -1.927 1.00 67.56 83 SER A CA 1
ATOM 675 C C . SER A 1 83 ? -18.228 -2.995 -1.448 1.00 67.56 83 SER A C 1
ATOM 677 O O . SER A 1 83 ? -17.347 -2.453 -2.121 1.00 67.56 83 SER A O 1
ATOM 679 N N . LEU A 1 84 ? -18.013 -3.545 -0.252 1.00 63.94 84 LEU A N 1
ATOM 680 C CA . LEU A 1 84 ? -16.689 -3.722 0.321 1.00 63.94 84 LEU A CA 1
ATOM 681 C C . LEU A 1 84 ? -15.851 -4.510 -0.685 1.00 63.94 84 LEU A C 1
ATOM 683 O O . LEU A 1 84 ? -16.267 -5.567 -1.150 1.00 63.94 84 LEU A O 1
ATOM 687 N N . ARG A 1 85 ? -14.689 -3.965 -1.045 1.00 63.28 85 ARG A N 1
ATOM 688 C CA . ARG A 1 85 ? -13.684 -4.714 -1.799 1.00 63.28 85 ARG A CA 1
ATOM 689 C C . ARG A 1 85 ? -13.238 -5.910 -0.960 1.00 63.28 85 ARG A C 1
ATOM 691 O O . ARG A 1 85 ? -13.145 -5.789 0.261 1.00 63.28 85 ARG A O 1
ATOM 698 N N . ASP A 1 86 ? -12.894 -7.013 -1.620 1.00 65.56 86 ASP A N 1
ATOM 699 C CA . ASP A 1 86 ? -12.446 -8.245 -0.953 1.00 65.56 86 ASP A CA 1
ATOM 700 C C . ASP A 1 86 ? -11.200 -8.028 -0.075 1.00 65.56 86 ASP A C 1
ATOM 702 O O . ASP A 1 86 ? -10.987 -8.732 0.910 1.00 65.56 86 ASP A O 1
ATOM 706 N N . SER A 1 87 ? -10.380 -7.021 -0.401 1.00 65.50 87 SER A N 1
ATOM 707 C CA . SER A 1 87 ? -9.184 -6.650 0.355 1.00 65.50 87 SER A CA 1
ATOM 708 C C . SER A 1 87 ? -9.330 -5.297 1.050 1.00 65.50 87 SER A C 1
ATOM 710 O O . SER A 1 87 ? -9.705 -4.298 0.428 1.00 65.50 87 SER A O 1
ATOM 712 N N . VAL A 1 88 ? -8.917 -5.238 2.317 1.00 71.38 88 VAL A N 1
ATOM 713 C CA . VAL A 1 88 ? -8.769 -3.986 3.070 1.00 71.38 88 VAL A CA 1
ATOM 714 C C . VAL A 1 88 ? -7.638 -3.144 2.464 1.00 71.38 88 VAL A C 1
ATOM 716 O O . VAL A 1 88 ? -6.556 -3.658 2.194 1.00 71.38 88 VAL A O 1
ATOM 719 N N . GLY A 1 89 ? -7.867 -1.839 2.289 1.00 70.56 89 GLY A N 1
ATOM 720 C CA . GLY A 1 89 ? -6.846 -0.875 1.862 1.00 70.56 89 GLY A CA 1
ATOM 721 C C . GLY A 1 89 ? -7.104 -0.229 0.499 1.00 70.56 89 GLY A C 1
ATOM 722 O O . GLY A 1 89 ? -8.139 -0.436 -0.138 1.00 70.56 89 GLY A O 1
ATOM 723 N N . ARG A 1 90 ? -6.159 0.614 0.060 1.00 69.06 90 ARG A N 1
ATOM 724 C CA . ARG A 1 90 ? -6.208 1.241 -1.269 1.00 69.06 90 ARG A CA 1
ATOM 725 C C . ARG A 1 90 ? -6.013 0.149 -2.333 1.00 69.06 90 ARG A C 1
ATOM 727 O O . ARG A 1 90 ? -5.050 -0.608 -2.220 1.00 69.06 90 ARG A O 1
ATOM 734 N N . PRO A 1 91 ? -6.878 0.064 -3.357 1.00 70.19 91 PRO A N 1
ATOM 735 C CA . PRO A 1 91 ? -6.740 -0.919 -4.425 1.00 70.19 91 PRO A CA 1
ATOM 736 C C . PRO A 1 91 ? -5.396 -0.733 -5.127 1.00 70.19 91 PRO A C 1
ATOM 738 O O . PRO A 1 91 ? -4.914 0.391 -5.310 1.00 70.19 91 PRO A O 1
ATOM 741 N N . SER A 1 92 ? -4.782 -1.849 -5.513 1.00 73.38 92 SER A N 1
ATOM 742 C CA . SER A 1 92 ? -3.595 -1.805 -6.358 1.00 73.38 92 SER A CA 1
ATOM 743 C C . SER A 1 92 ? -3.975 -1.220 -7.714 1.00 73.38 92 SER A C 1
ATOM 745 O O . SER A 1 92 ? -4.971 -1.633 -8.299 1.00 73.38 92 SER A O 1
ATOM 747 N N . LEU A 1 93 ? -3.150 -0.320 -8.255 1.00 75.75 93 LEU A N 1
ATOM 748 C CA . LEU A 1 93 ? -3.349 0.234 -9.603 1.00 75.75 93 LEU A CA 1
ATOM 749 C C . LEU A 1 93 ? -3.451 -0.870 -10.671 1.00 75.75 93 LEU A C 1
ATOM 751 O O . LEU A 1 93 ? -4.064 -0.662 -11.704 1.00 75.75 93 LEU A O 1
ATOM 755 N N . ASN A 1 94 ? -2.866 -2.049 -10.425 1.00 72.25 94 ASN A N 1
ATOM 756 C CA . ASN A 1 94 ? -2.955 -3.182 -11.347 1.00 72.25 94 ASN A CA 1
ATOM 757 C C . ASN A 1 94 ? -4.376 -3.782 -11.411 1.00 72.25 94 ASN A C 1
ATOM 759 O O . ASN A 1 94 ? -4.688 -4.458 -12.381 1.00 72.25 94 ASN A O 1
ATOM 763 N N . VAL A 1 95 ? -5.226 -3.554 -10.400 1.00 76.50 95 VAL A N 1
ATOM 764 C CA . VAL A 1 95 ? -6.650 -3.942 -10.430 1.00 76.50 95 VAL A CA 1
ATOM 765 C C . VAL A 1 95 ? -7.418 -3.016 -11.368 1.00 76.50 95 VAL A C 1
ATOM 767 O O . VAL A 1 95 ? -8.210 -3.482 -12.179 1.00 76.50 95 VAL A O 1
ATOM 770 N N . ASP A 1 96 ? -7.133 -1.716 -11.298 1.00 78.56 96 ASP A N 1
ATOM 771 C CA . ASP A 1 96 ? -7.771 -0.714 -12.154 1.00 78.56 96 ASP A CA 1
ATOM 772 C C . ASP A 1 96 ? -7.207 -0.749 -13.592 1.00 78.56 96 ASP A C 1
ATOM 774 O O . ASP A 1 96 ? -7.899 -0.413 -14.549 1.00 78.56 96 ASP A O 1
ATOM 778 N N . GLN A 1 97 ? -5.945 -1.165 -13.757 1.00 82.31 97 GLN A N 1
ATOM 779 C CA . GLN A 1 97 ? -5.211 -1.195 -15.027 1.00 82.31 97 GLN A CA 1
ATOM 780 C C . GLN A 1 97 ? -4.473 -2.542 -15.207 1.00 82.31 97 GLN A C 1
ATOM 782 O O . GLN A 1 97 ? -3.244 -2.600 -15.097 1.00 82.31 97 GLN A O 1
ATOM 787 N N . PRO A 1 98 ? -5.185 -3.645 -15.514 1.00 82.31 98 PRO A N 1
ATOM 788 C CA . PRO A 1 98 ? -4.602 -4.994 -15.548 1.00 82.31 98 PRO A CA 1
ATOM 789 C C . PRO A 1 98 ? -3.564 -5.187 -16.660 1.00 82.31 98 PRO A C 1
ATOM 791 O O . PRO A 1 98 ? -2.631 -5.977 -16.524 1.00 82.31 98 PRO A O 1
ATOM 794 N N . LEU A 1 99 ? -3.685 -4.432 -17.754 1.00 87.38 99 LEU A N 1
ATOM 795 C CA . LEU A 1 99 ? -2.763 -4.507 -18.887 1.00 87.38 99 LEU A CA 1
ATOM 796 C C . LEU A 1 99 ? -1.446 -3.762 -18.645 1.00 87.38 99 LEU A C 1
ATOM 798 O O . LEU A 1 99 ? -0.507 -3.962 -19.405 1.00 87.38 99 LEU A O 1
ATOM 802 N N . LEU A 1 100 ? -1.340 -2.958 -17.583 1.00 86.56 100 LEU A N 1
ATOM 803 C CA . LEU A 1 100 ? -0.191 -2.087 -17.335 1.00 86.56 100 LEU A CA 1
ATOM 804 C C . LEU A 1 100 ? 1.139 -2.852 -17.330 1.00 86.56 100 LEU A C 1
ATOM 806 O O . LEU A 1 100 ? 2.069 -2.468 -18.029 1.00 86.56 100 LEU A O 1
ATOM 810 N N . LEU A 1 101 ? 1.230 -3.961 -16.588 1.00 84.00 101 LEU A N 1
ATOM 811 C CA . LEU A 1 101 ? 2.460 -4.762 -16.523 1.00 84.00 101 LEU A CA 1
ATOM 812 C C . LEU A 1 101 ? 2.798 -5.418 -17.866 1.00 84.00 101 LEU A C 1
ATOM 814 O O . LEU A 1 101 ? 3.965 -5.469 -18.246 1.00 84.00 101 LEU A O 1
ATOM 818 N N . LYS A 1 102 ? 1.779 -5.874 -18.604 1.00 85.69 102 LYS A N 1
ATOM 819 C CA . LYS A 1 102 ? 1.952 -6.448 -19.944 1.00 85.69 102 LYS A CA 1
ATOM 820 C C . LYS A 1 102 ? 2.468 -5.394 -20.924 1.00 85.69 102 LYS A C 1
ATOM 822 O O . LYS A 1 102 ? 3.359 -5.692 -21.710 1.00 85.69 102 LYS A O 1
ATOM 827 N N . THR A 1 103 ? 1.956 -4.168 -20.848 1.00 82.69 103 THR A N 1
ATOM 828 C CA . THR A 1 103 ? 2.407 -3.048 -21.679 1.00 82.69 103 THR A CA 1
ATOM 829 C C . THR A 1 103 ? 3.810 -2.593 -21.293 1.00 82.69 103 THR A C 1
ATOM 831 O O . THR A 1 103 ? 4.625 -2.381 -22.181 1.00 82.69 103 THR A O 1
ATOM 834 N N . ILE A 1 104 ? 4.136 -2.505 -19.997 1.00 82.50 104 ILE A N 1
ATOM 835 C CA . ILE A 1 104 ? 5.503 -2.217 -19.529 1.00 82.50 104 ILE A CA 1
ATOM 836 C C . ILE A 1 104 ? 6.473 -3.253 -20.092 1.00 82.50 104 ILE A C 1
ATOM 838 O O . ILE A 1 104 ? 7.495 -2.883 -20.663 1.00 82.50 104 ILE A O 1
ATOM 842 N N . ALA A 1 105 ? 6.130 -4.540 -19.980 1.00 79.12 105 ALA A N 1
ATOM 843 C CA . ALA A 1 105 ? 6.927 -5.613 -20.554 1.00 79.12 105 ALA A CA 1
ATOM 844 C C . ALA A 1 105 ? 7.038 -5.458 -22.074 1.00 79.12 105 ALA A C 1
ATOM 846 O O . ALA A 1 105 ? 8.138 -5.505 -22.590 1.00 79.12 105 ALA A O 1
ATOM 847 N N . TYR A 1 106 ? 5.948 -5.197 -22.794 1.00 76.81 106 TYR A N 1
ATOM 848 C CA . TYR A 1 106 ? 5.971 -5.009 -24.248 1.00 76.81 106 TYR A CA 1
ATOM 849 C C . TYR A 1 106 ? 6.830 -3.816 -24.702 1.00 76.81 106 TYR A C 1
ATOM 851 O O . TYR A 1 106 ? 7.567 -3.929 -25.675 1.00 76.81 106 TYR A O 1
ATOM 859 N N . ILE A 1 107 ? 6.764 -2.689 -23.990 1.00 75.44 107 ILE A N 1
ATOM 860 C CA . ILE A 1 107 ? 7.566 -1.487 -24.259 1.00 75.44 107 ILE A CA 1
ATOM 861 C C . ILE A 1 107 ? 9.051 -1.756 -23.977 1.00 75.44 107 ILE A C 1
ATOM 863 O O . ILE A 1 107 ? 9.916 -1.332 -24.747 1.00 75.44 107 ILE A O 1
ATOM 867 N N . ALA A 1 108 ? 9.344 -2.452 -22.875 1.00 69.88 108 ALA A N 1
ATOM 868 C CA . ALA A 1 108 ? 10.702 -2.759 -22.434 1.00 69.88 108 ALA A CA 1
ATOM 869 C C . ALA A 1 108 ? 11.334 -3.942 -23.187 1.00 69.88 108 ALA A C 1
AT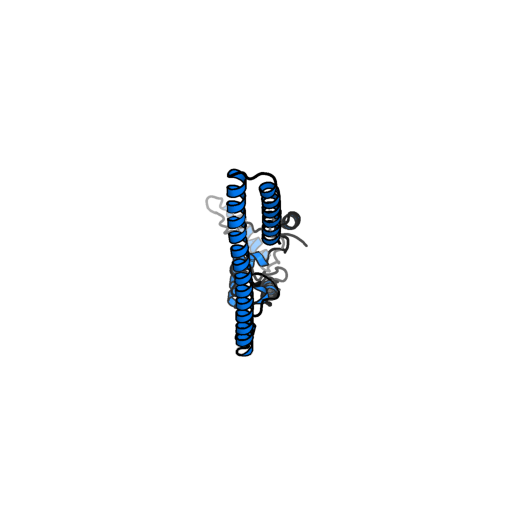OM 871 O O . ALA A 1 108 ? 12.560 -4.016 -23.296 1.00 69.88 108 ALA A O 1
ATOM 872 N N . ILE A 1 109 ? 10.520 -4.864 -23.710 1.00 66.38 109 ILE A N 1
ATOM 873 C CA . ILE A 1 109 ? 10.962 -5.945 -24.585 1.00 66.38 109 ILE A CA 1
ATOM 874 C C . ILE A 1 109 ? 11.452 -5.297 -25.874 1.00 66.38 109 ILE A C 1
ATOM 876 O O . ILE A 1 109 ? 10.730 -4.599 -26.584 1.00 66.38 109 ILE A O 1
ATOM 880 N N . ILE A 1 110 ? 12.726 -5.546 -26.151 1.00 53.97 110 ILE A N 1
ATOM 881 C CA . ILE A 1 110 ? 13.443 -5.118 -27.342 1.00 53.97 110 ILE A CA 1
ATOM 882 C C . ILE A 1 110 ? 12.590 -5.455 -28.569 1.00 53.97 110 ILE A C 1
ATOM 884 O O . ILE A 1 110 ? 12.430 -6.627 -28.918 1.00 53.97 110 ILE A O 1
ATOM 888 N N . ARG A 1 111 ? 12.069 -4.438 -29.268 1.00 48.28 111 ARG A N 1
ATOM 889 C CA . ARG A 1 111 ? 11.662 -4.631 -30.660 1.00 48.28 111 ARG A CA 1
ATOM 890 C C . ARG A 1 111 ? 12.942 -4.957 -31.411 1.00 48.28 111 ARG A C 1
ATOM 892 O O . ARG A 1 111 ? 13.743 -4.067 -31.676 1.00 48.28 111 ARG A O 1
ATOM 899 N N . SER A 1 112 ? 13.139 -6.234 -31.727 1.00 41.62 112 SER A N 1
ATOM 900 C CA . SER A 1 112 ? 14.142 -6.685 -32.689 1.00 41.62 112 SER A CA 1
ATOM 901 C C . SER A 1 112 ? 13.736 -6.182 -34.077 1.00 41.62 112 SER A C 1
ATOM 903 O O . SER A 1 112 ? 13.283 -6.927 -34.938 1.00 41.62 112 SER A O 1
ATOM 905 N N . ALA A 1 113 ? 13.799 -4.869 -34.274 1.00 40.59 113 ALA A N 1
ATOM 906 C CA . ALA A 1 113 ? 13.934 -4.302 -35.592 1.00 40.59 113 ALA A CA 1
ATOM 907 C C . ALA A 1 113 ? 15.421 -4.424 -35.907 1.00 40.59 113 ALA A C 1
ATOM 909 O O . ALA A 1 113 ? 16.227 -3.581 -35.514 1.00 40.59 113 ALA A O 1
ATOM 910 N N . ALA A 1 114 ? 15.790 -5.528 -36.554 1.00 41.34 114 ALA A N 1
ATOM 911 C CA . ALA A 1 114 ? 17.030 -5.554 -37.302 1.00 41.34 114 ALA A CA 1
ATOM 912 C C . ALA A 1 114 ? 16.899 -4.465 -38.372 1.00 41.34 114 ALA A C 1
ATOM 914 O O . ALA A 1 114 ? 16.112 -4.604 -39.309 1.00 41.34 114 ALA A O 1
ATOM 915 N N . ASP A 1 115 ? 17.629 -3.363 -38.211 1.00 39.16 115 ASP A N 1
ATOM 916 C CA . ASP A 1 115 ? 17.921 -2.491 -39.341 1.00 39.16 115 ASP A CA 1
ATOM 917 C C . ASP A 1 115 ? 18.516 -3.384 -40.439 1.00 39.16 115 ASP A C 1
ATOM 919 O O . ASP A 1 115 ? 19.439 -4.169 -40.184 1.00 39.16 115 ASP A O 1
ATOM 923 N N . ALA A 1 116 ? 17.978 -3.295 -41.657 1.00 45.72 116 ALA A N 1
ATOM 924 C CA . ALA A 1 116 ? 18.416 -4.094 -42.796 1.00 45.72 116 ALA A CA 1
ATOM 925 C C . ALA A 1 116 ? 19.935 -3.970 -43.055 1.00 45.72 116 ALA A C 1
ATOM 927 O O . ALA A 1 116 ? 20.518 -4.848 -43.693 1.00 45.72 116 ALA A O 1
ATOM 928 N N . LYS A 1 117 ? 20.595 -2.929 -42.516 1.00 49.75 117 LYS A N 1
ATOM 929 C CA . LYS A 1 117 ? 22.049 -2.711 -42.597 1.00 49.75 117 LYS A CA 1
ATOM 930 C C . LYS A 1 117 ? 22.888 -3.175 -41.393 1.00 49.75 117 LYS A C 1
ATOM 932 O O . LYS A 1 117 ? 24.113 -3.157 -41.510 1.00 49.75 117 LYS A O 1
ATOM 937 N N . ARG A 1 118 ? 22.315 -3.614 -40.263 1.00 44.22 118 ARG A N 1
ATOM 938 C CA . ARG A 1 118 ? 23.084 -4.000 -39.054 1.00 44.22 118 ARG A CA 1
ATOM 939 C C . ARG A 1 118 ? 22.473 -5.202 -38.332 1.00 44.22 118 ARG A C 1
ATOM 941 O O . ARG A 1 118 ? 21.651 -5.064 -37.435 1.00 44.22 118 ARG A O 1
ATOM 948 N N . ARG A 1 119 ? 22.924 -6.408 -38.684 1.00 44.28 119 ARG A N 1
ATOM 949 C CA . ARG A 1 119 ? 22.442 -7.685 -38.119 1.00 44.28 119 ARG A CA 1
ATOM 950 C C . ARG A 1 119 ? 23.034 -8.083 -36.748 1.00 44.28 119 ARG A C 1
ATOM 952 O O . ARG A 1 119 ? 22.959 -9.255 -36.404 1.00 44.28 119 ARG A O 1
ATOM 959 N N . SER A 1 120 ? 23.605 -7.178 -35.949 1.00 49.03 120 SER A N 1
ATOM 960 C CA . SER A 1 120 ? 24.245 -7.577 -34.674 1.00 49.03 120 SER A CA 1
ATOM 961 C C . SER A 1 120 ? 23.990 -6.684 -33.459 1.00 49.03 120 SER A C 1
ATOM 963 O O . SER A 1 120 ? 24.393 -7.057 -32.362 1.00 49.03 120 SER A O 1
ATOM 965 N N . GLU A 1 121 ? 23.312 -5.542 -33.591 1.00 46.59 121 GLU A N 1
ATOM 966 C CA . GLU A 1 121 ? 23.030 -4.669 -32.444 1.00 46.59 121 GLU A CA 1
ATOM 967 C C . GLU A 1 121 ? 21.539 -4.711 -32.105 1.00 46.59 121 GLU A C 1
ATOM 969 O O . GLU A 1 121 ? 20.695 -4.278 -32.888 1.00 46.59 121 GLU A O 1
ATOM 974 N N . SER A 1 122 ? 21.197 -5.229 -30.921 1.00 45.62 122 SER A N 1
ATOM 975 C CA . SER A 1 122 ? 19.828 -5.146 -30.414 1.00 45.62 122 SER A CA 1
ATOM 976 C C . SER A 1 122 ? 19.521 -3.685 -30.067 1.00 45.62 122 SER A C 1
ATOM 978 O O . SER A 1 122 ? 20.024 -3.161 -29.067 1.00 45.62 122 SER A O 1
ATOM 980 N N . ILE A 1 123 ? 18.707 -3.003 -30.870 1.00 49.06 123 ILE A N 1
ATOM 981 C CA . ILE A 1 123 ? 18.260 -1.646 -30.548 1.00 49.06 123 ILE A CA 1
ATOM 982 C C . ILE A 1 123 ? 17.272 -1.754 -29.384 1.00 49.06 123 ILE A C 1
ATOM 984 O O . ILE A 1 123 ? 16.152 -2.233 -29.546 1.00 49.06 123 ILE A O 1
ATOM 988 N N . ARG A 1 124 ? 17.679 -1.325 -28.184 1.00 51.53 124 ARG A N 1
ATOM 989 C CA . ARG A 1 124 ? 16.738 -1.189 -27.065 1.00 51.53 124 ARG A CA 1
ATOM 990 C C . ARG A 1 124 ? 15.741 -0.079 -27.405 1.00 51.53 124 ARG A C 1
ATOM 992 O O . ARG A 1 124 ? 16.154 1.051 -27.658 1.00 51.53 124 ARG A O 1
ATOM 999 N N . SER A 1 125 ? 14.451 -0.413 -27.400 1.00 54.97 125 SER A N 1
ATOM 1000 C CA . SER A 1 125 ? 13.331 0.512 -27.638 1.00 54.97 125 SER A CA 1
ATOM 1001 C C . SER A 1 125 ? 13.288 1.643 -26.614 1.00 54.97 125 SER A C 1
ATOM 1003 O O . SER A 1 125 ? 12.892 2.754 -26.948 1.00 54.97 125 SER A O 1
ATOM 1005 N N . VAL A 1 126 ? 13.725 1.368 -25.382 1.00 62.91 126 VAL A N 1
ATOM 1006 C CA . VAL A 1 126 ? 13.700 2.322 -24.279 1.00 62.91 126 VAL A CA 1
ATOM 1007 C C . VAL A 1 126 ? 15.023 2.319 -23.515 1.00 62.91 126 VAL A C 1
ATOM 1009 O O . VAL A 1 126 ? 15.550 1.258 -23.174 1.00 62.91 126 VAL A O 1
ATOM 1012 N N . LYS A 1 127 ? 15.578 3.514 -23.270 1.00 65.19 127 LYS A N 1
ATOM 1013 C CA . LYS A 1 127 ? 16.898 3.700 -22.646 1.00 65.19 127 LYS A CA 1
ATOM 1014 C C . LYS A 1 127 ? 16.807 4.161 -21.198 1.00 65.19 127 LYS A C 1
ATOM 1016 O O . LYS A 1 127 ? 17.622 3.734 -20.384 1.00 65.19 127 LYS A O 1
ATOM 1021 N N . THR A 1 128 ? 15.834 5.009 -20.874 1.00 77.44 128 THR A N 1
ATOM 1022 C CA . THR A 1 128 ? 15.686 5.588 -19.536 1.00 77.44 128 THR A CA 1
ATOM 1023 C C . THR A 1 128 ? 14.326 5.277 -18.919 1.00 77.44 128 THR A C 1
ATOM 1025 O O . THR A 1 128 ? 13.372 4.910 -19.600 1.00 77.44 128 THR A O 1
ATOM 1028 N N . LEU A 1 129 ? 14.226 5.433 -17.597 1.00 80.06 129 LEU A N 1
ATOM 1029 C CA . LEU A 1 129 ? 12.945 5.352 -16.892 1.00 80.06 129 LEU A CA 1
ATOM 1030 C C . LEU A 1 129 ? 11.951 6.403 -17.410 1.00 80.06 129 LEU A C 1
ATOM 1032 O O . LEU A 1 129 ? 10.759 6.119 -17.505 1.00 80.06 129 LEU A O 1
ATOM 1036 N N . ASP A 1 130 ? 12.446 7.594 -17.751 1.00 81.25 130 ASP A N 1
ATOM 1037 C CA . ASP A 1 130 ? 11.627 8.701 -18.245 1.00 81.25 130 ASP A CA 1
ATOM 1038 C C . ASP A 1 130 ? 10.988 8.362 -19.593 1.00 81.25 130 ASP A C 1
ATOM 1040 O O . ASP A 1 130 ? 9.786 8.551 -19.768 1.00 81.25 130 ASP A O 1
ATOM 1044 N N . ASP A 1 131 ? 11.743 7.723 -20.482 1.00 81.44 131 ASP A N 1
ATOM 1045 C CA . ASP A 1 131 ? 11.235 7.212 -21.756 1.00 81.44 131 ASP A CA 1
ATOM 1046 C C . ASP A 1 131 ? 10.120 6.167 -21.554 1.00 81.44 131 ASP A C 1
ATOM 1048 O O . ASP A 1 131 ? 9.079 6.249 -22.204 1.00 81.44 131 ASP A O 1
ATOM 1052 N N . VAL A 1 132 ? 10.284 5.215 -20.614 1.00 82.00 132 VAL A N 1
ATOM 1053 C CA . VAL A 1 132 ? 9.227 4.226 -20.300 1.00 82.00 132 VAL A CA 1
ATOM 1054 C C . VAL A 1 132 ? 7.971 4.952 -19.826 1.00 82.00 132 VAL A C 1
ATOM 1056 O O . VAL A 1 132 ? 6.863 4.628 -20.245 1.00 82.00 132 VAL A O 1
ATOM 1059 N N . THR A 1 133 ? 8.132 5.942 -18.947 1.00 85.44 133 THR A N 1
ATOM 1060 C CA . THR A 1 133 ? 6.995 6.681 -18.390 1.00 85.44 133 THR A CA 1
ATOM 1061 C C . THR A 1 133 ? 6.280 7.511 -19.449 1.00 85.44 133 THR A C 1
ATOM 1063 O O . THR A 1 133 ? 5.053 7.509 -19.484 1.00 85.44 133 THR A O 1
ATOM 1066 N N . ALA A 1 134 ? 7.024 8.151 -20.353 1.00 85.81 134 ALA A N 1
ATOM 1067 C CA . ALA A 1 134 ? 6.468 8.915 -21.458 1.00 85.81 134 ALA A CA 1
ATOM 1068 C C . ALA A 1 134 ? 5.681 8.012 -22.419 1.00 85.81 134 ALA A C 1
ATOM 1070 O O . ALA A 1 134 ? 4.568 8.361 -22.804 1.00 85.81 134 ALA A O 1
ATOM 1071 N N . GLU A 1 135 ? 6.206 6.830 -22.758 1.00 83.62 135 GLU A N 1
ATOM 1072 C CA . GLU A 1 135 ? 5.496 5.853 -23.593 1.00 83.62 135 GLU A CA 1
ATOM 1073 C C . GLU A 1 135 ? 4.232 5.310 -22.913 1.00 83.62 135 GLU A C 1
ATOM 1075 O O . GLU A 1 135 ? 3.183 5.218 -23.545 1.00 83.62 135 GLU A O 1
ATOM 1080 N N . LEU A 1 136 ? 4.267 5.029 -21.607 1.00 86.12 136 LEU A N 1
ATOM 1081 C CA . LEU A 1 136 ? 3.066 4.619 -20.870 1.00 86.12 136 LEU A CA 1
ATOM 1082 C C . LEU A 1 136 ? 1.990 5.709 -20.863 1.00 86.12 136 LEU A C 1
ATOM 1084 O O . LEU A 1 136 ? 0.811 5.396 -21.037 1.00 86.12 136 LEU A O 1
ATOM 1088 N N . ILE A 1 137 ? 2.390 6.974 -20.716 1.00 89.31 137 ILE A N 1
ATOM 1089 C CA . ILE A 1 137 ? 1.476 8.119 -20.790 1.00 89.31 137 ILE A CA 1
ATOM 1090 C C . ILE A 1 137 ? 0.879 8.238 -22.198 1.00 89.31 137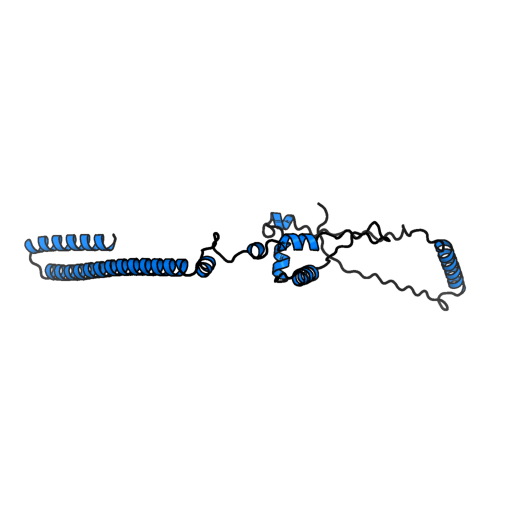 ILE A C 1
ATOM 1092 O O . ILE A 1 137 ? -0.331 8.418 -22.317 1.00 89.31 137 ILE A O 1
ATOM 1096 N N . LYS A 1 138 ? 1.678 8.060 -23.262 1.00 87.12 138 LYS A N 1
ATOM 1097 C CA . LYS A 1 138 ? 1.185 8.051 -24.655 1.00 87.12 138 LYS A CA 1
ATOM 1098 C C . LYS A 1 138 ? 0.168 6.940 -24.914 1.00 87.12 138 LYS A C 1
ATOM 1100 O O . LYS A 1 138 ? -0.802 7.162 -25.629 1.00 87.12 138 LYS A O 1
ATOM 1105 N N . VAL A 1 139 ? 0.366 5.760 -24.323 1.00 85.56 139 VAL A N 1
ATOM 1106 C CA . VAL A 1 139 ? -0.583 4.635 -24.413 1.00 85.56 139 VAL A CA 1
ATOM 1107 C C . VAL A 1 139 ? -1.863 4.893 -23.592 1.00 85.56 139 VAL A C 1
ATOM 1109 O O . VAL A 1 139 ? -2.861 4.199 -23.774 1.00 85.56 139 VAL A O 1
ATOM 1112 N N . GLY A 1 140 ? -1.875 5.914 -22.729 1.00 88.12 140 GLY A N 1
ATOM 1113 C CA . GLY A 1 140 ? -3.044 6.335 -21.951 1.00 88.12 140 GLY A CA 1
ATOM 1114 C C . GLY A 1 140 ? -3.021 5.900 -20.484 1.00 88.12 140 GLY A C 1
ATOM 1115 O O . GLY A 1 140 ? -4.033 6.017 -19.794 1.00 88.12 140 GLY A O 1
ATOM 1116 N N . PHE A 1 141 ? -1.889 5.403 -19.974 1.00 87.81 141 PHE A N 1
ATOM 1117 C CA . PHE A 1 141 ? -1.752 5.060 -18.561 1.00 87.81 141 PHE A CA 1
ATOM 1118 C C . PHE A 1 141 ? -1.413 6.290 -17.714 1.00 87.81 141 PHE A C 1
ATOM 1120 O O . PHE A 1 141 ? -0.443 7.006 -17.958 1.00 87.81 141 PHE A O 1
ATOM 1127 N N . THR A 1 142 ? -2.180 6.496 -16.646 1.00 87.12 142 THR A N 1
ATOM 1128 C CA . THR A 1 142 ? -1.948 7.550 -15.653 1.00 87.12 142 THR A CA 1
ATOM 1129 C C . THR A 1 142 ? -1.041 7.043 -14.531 1.00 87.12 142 THR A C 1
ATOM 1131 O O . THR A 1 142 ? -1.494 6.601 -13.474 1.00 87.12 142 THR A O 1
ATOM 1134 N N . ILE A 1 143 ? 0.273 7.086 -14.761 1.00 86.56 143 ILE A N 1
ATOM 1135 C CA . ILE A 1 143 ? 1.282 6.610 -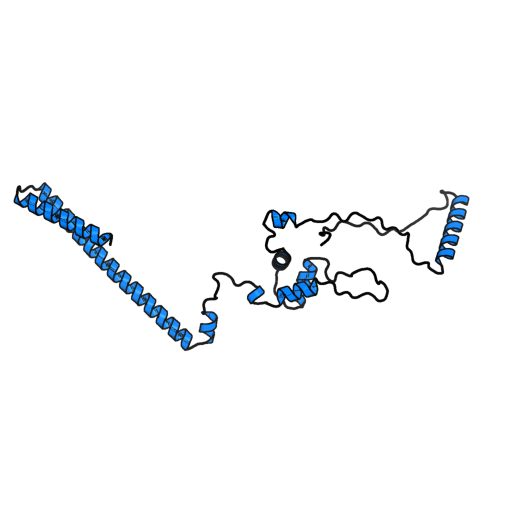13.808 1.00 86.56 143 ILE A CA 1
ATOM 1136 C C . ILE A 1 143 ? 2.393 7.641 -13.595 1.00 86.56 143 ILE A C 1
ATOM 1138 O O . ILE A 1 143 ? 2.846 8.300 -14.524 1.00 86.56 143 ILE A O 1
ATOM 1142 N N . SER A 1 144 ? 2.852 7.781 -12.349 1.00 89.44 144 SER A N 1
ATOM 1143 C CA . SER A 1 144 ? 3.999 8.632 -12.031 1.00 89.44 144 SER A CA 1
ATOM 1144 C C . SER A 1 144 ? 5.325 7.946 -12.371 1.00 89.44 144 SER A C 1
ATOM 1146 O O . SER A 1 144 ? 5.430 6.714 -12.420 1.00 89.44 144 SER A O 1
ATOM 1148 N N . ARG A 1 145 ? 6.386 8.747 -12.509 1.00 83.62 145 ARG A N 1
ATOM 1149 C CA . ARG A 1 145 ? 7.757 8.253 -12.696 1.00 83.62 145 ARG A CA 1
ATOM 1150 C C . ARG A 1 145 ? 8.176 7.251 -11.616 1.00 83.62 145 ARG A C 1
ATOM 1152 O O . ARG A 1 145 ? 8.612 6.142 -11.918 1.00 83.62 145 ARG A O 1
ATOM 1159 N N . SER A 1 146 ? 7.972 7.614 -10.349 1.00 84.31 146 SER A N 1
ATOM 1160 C CA . SER A 1 146 ? 8.260 6.752 -9.195 1.00 84.31 146 SER A CA 1
ATOM 1161 C C . SER A 1 146 ? 7.394 5.491 -9.176 1.00 84.31 146 SER A C 1
ATOM 1163 O O . SER A 1 146 ? 7.881 4.408 -8.859 1.00 84.31 146 SER A O 1
ATOM 1165 N N . GLY A 1 147 ? 6.125 5.601 -9.574 1.00 84.06 147 GLY A N 1
ATOM 1166 C CA . GLY A 1 147 ? 5.228 4.458 -9.701 1.00 84.06 147 GLY A CA 1
ATOM 1167 C C . GLY A 1 147 ? 5.692 3.464 -10.765 1.00 84.06 147 GLY A C 1
ATOM 1168 O O . GLY A 1 147 ? 5.543 2.257 -10.576 1.00 84.06 147 GLY A O 1
ATOM 1169 N N . THR A 1 148 ? 6.272 3.952 -11.860 1.00 83.88 148 THR A N 1
ATOM 1170 C CA . THR A 1 148 ? 6.845 3.100 -12.910 1.00 83.88 148 THR A CA 1
ATOM 1171 C C . THR A 1 148 ? 8.105 2.401 -12.407 1.00 83.88 148 THR A C 1
ATOM 1173 O O . THR A 1 148 ? 8.218 1.187 -12.544 1.00 83.88 148 THR A O 1
ATOM 1176 N N . TYR A 1 149 ? 8.992 3.124 -11.716 1.00 83.75 149 TYR A N 1
ATOM 1177 C CA . TYR A 1 149 ? 10.203 2.554 -11.116 1.00 83.75 149 TYR A CA 1
ATOM 1178 C C . TYR A 1 149 ? 9.903 1.392 -10.162 1.00 83.75 149 TYR A C 1
ATOM 1180 O O . TYR A 1 149 ? 10.468 0.312 -10.308 1.00 83.75 149 TYR A O 1
ATOM 1188 N N . LEU A 1 150 ? 8.955 1.573 -9.235 1.00 83.25 150 LEU A N 1
ATOM 1189 C CA . LEU A 1 150 ? 8.580 0.537 -8.264 1.00 83.25 150 LEU A CA 1
ATOM 1190 C C . LEU A 1 150 ? 8.073 -0.757 -8.917 1.00 83.25 150 LEU A C 1
ATOM 1192 O O . LEU A 1 150 ? 8.183 -1.821 -8.318 1.00 83.25 150 LEU A O 1
ATOM 1196 N N . ARG A 1 151 ? 7.522 -0.680 -10.134 1.00 82.00 151 ARG A N 1
ATOM 1197 C CA . ARG A 1 151 ? 7.028 -1.845 -10.888 1.00 82.00 151 ARG A CA 1
ATOM 1198 C C . ARG A 1 151 ? 8.119 -2.581 -11.652 1.00 82.00 151 ARG A C 1
ATOM 1200 O O . ARG A 1 151 ? 7.918 -3.736 -12.005 1.00 82.00 151 ARG A O 1
ATOM 1207 N N . LEU A 1 152 ? 9.243 -1.918 -11.904 1.00 79.50 152 LEU A N 1
ATOM 1208 C CA . LEU A 1 152 ? 10.433 -2.536 -12.483 1.00 79.50 152 LEU A CA 1
ATOM 1209 C C . LEU A 1 152 ? 11.278 -3.245 -11.417 1.00 79.50 152 LEU A C 1
ATOM 1211 O O . LEU A 1 152 ? 12.129 -4.063 -11.756 1.00 79.50 152 LEU A O 1
ATOM 1215 N N . LEU A 1 153 ? 11.052 -2.947 -10.133 1.00 77.12 153 LEU A N 1
ATOM 1216 C CA . LEU A 1 153 ? 11.756 -3.609 -9.043 1.00 77.12 153 LEU A CA 1
ATOM 1217 C C . LEU A 1 153 ? 11.282 -5.060 -8.868 1.00 77.12 153 LEU A C 1
ATOM 1219 O O . LEU A 1 153 ? 10.081 -5.339 -8.937 1.00 77.12 153 LEU A O 1
ATOM 1223 N N . PRO A 1 154 ? 12.199 -5.989 -8.548 1.00 72.00 154 PRO A N 1
ATOM 1224 C CA . PRO A 1 154 ? 11.819 -7.334 -8.154 1.00 72.00 154 PRO A CA 1
ATOM 1225 C C . PRO A 1 154 ? 11.010 -7.300 -6.851 1.00 72.00 154 PRO A C 1
ATOM 1227 O O . PRO A 1 154 ? 11.212 -6.444 -5.985 1.00 72.00 154 PRO A O 1
ATOM 1230 N N . ARG A 1 155 ? 10.118 -8.284 -6.685 1.00 70.75 155 ARG A N 1
ATOM 1231 C CA . ARG A 1 155 ? 9.171 -8.377 -5.557 1.00 70.75 155 ARG A CA 1
ATOM 1232 C C . ARG A 1 155 ? 9.835 -8.288 -4.175 1.00 70.75 155 ARG A C 1
ATOM 1234 O O . ARG A 1 155 ? 9.229 -7.760 -3.252 1.00 70.75 155 ARG A O 1
ATOM 1241 N N . ASN A 1 156 ? 11.075 -8.760 -4.054 1.00 73.62 156 ASN A N 1
ATOM 1242 C CA . ASN A 1 156 ? 11.831 -8.803 -2.801 1.00 73.62 156 ASN A CA 1
ATOM 1243 C C . ASN A 1 156 ? 13.000 -7.803 -2.772 1.00 73.62 156 ASN A C 1
ATOM 1245 O O . ASN A 1 156 ? 13.975 -8.030 -2.067 1.00 73.62 156 ASN A O 1
ATOM 1249 N N . SER A 1 157 ? 12.929 -6.699 -3.522 1.00 71.94 157 SER A N 1
ATOM 1250 C CA . SER A 1 157 ? 14.023 -5.714 -3.638 1.00 71.94 157 SER A CA 1
ATOM 1251 C C . SER A 1 157 ? 14.540 -5.152 -2.304 1.00 71.94 157 SER A C 1
ATOM 1253 O O . SER A 1 157 ? 15.693 -4.737 -2.217 1.00 71.94 157 SER A O 1
ATOM 1255 N N . SER A 1 158 ? 13.723 -5.156 -1.247 1.00 73.81 158 SER A N 1
ATOM 1256 C CA . SER A 1 158 ? 14.107 -4.678 0.084 1.00 73.81 158 SER A CA 1
ATOM 1257 C C . SER A 1 158 ? 14.876 -5.703 0.928 1.00 73.81 158 SER A C 1
ATOM 1259 O O . SER A 1 158 ? 15.536 -5.307 1.896 1.00 73.81 158 SER A O 1
ATOM 1261 N N . THR A 1 159 ? 14.830 -6.996 0.596 1.00 80.00 159 THR A N 1
ATOM 1262 C CA . THR A 1 159 ? 15.498 -8.046 1.382 1.00 80.00 159 THR A CA 1
ATOM 1263 C C . THR A 1 159 ? 16.998 -8.086 1.094 1.00 80.00 159 THR A C 1
ATOM 1265 O O . THR A 1 159 ? 17.453 -7.613 0.056 1.00 80.00 159 THR A O 1
ATOM 1268 N N . ILE A 1 160 ? 17.790 -8.637 2.019 1.00 72.81 160 ILE A N 1
ATOM 1269 C CA . ILE A 1 160 ? 19.247 -8.778 1.840 1.00 72.81 160 ILE A CA 1
ATOM 1270 C C . ILE A 1 160 ? 19.550 -9.630 0.601 1.00 72.81 160 ILE A C 1
ATOM 1272 O O . ILE A 1 160 ? 20.376 -9.241 -0.218 1.00 72.81 160 ILE A O 1
ATOM 1276 N N . GLU A 1 161 ? 18.818 -10.729 0.413 1.00 67.88 161 GLU A N 1
ATOM 1277 C CA . GLU A 1 161 ? 18.943 -11.586 -0.771 1.00 67.88 161 GLU A CA 1
ATOM 1278 C C . GLU A 1 161 ? 18.507 -10.865 -2.057 1.00 67.88 161 GLU A C 1
ATOM 1280 O O . GLU A 1 161 ? 19.206 -10.909 -3.065 1.00 67.88 161 GLU A O 1
ATOM 1285 N N . GLY A 1 162 ? 17.410 -10.099 -2.027 1.00 64.06 162 GLY A N 1
ATOM 1286 C CA . GLY A 1 162 ? 16.983 -9.299 -3.179 1.00 64.06 162 GLY A CA 1
ATOM 1287 C C . GLY A 1 162 ? 17.975 -8.195 -3.553 1.00 64.06 162 GLY A C 1
ATOM 1288 O O . GLY A 1 162 ? 18.156 -7.912 -4.735 1.00 64.06 162 GLY A O 1
ATOM 1289 N N . ARG A 1 163 ? 18.669 -7.619 -2.562 1.00 64.25 163 ARG A N 1
ATOM 1290 C CA . ARG A 1 163 ? 19.778 -6.678 -2.778 1.00 64.25 163 ARG A CA 1
ATOM 1291 C C . ARG A 1 163 ? 21.046 -7.372 -3.281 1.00 64.25 163 ARG A C 1
ATOM 1293 O O . ARG A 1 163 ? 21.745 -6.784 -4.094 1.00 64.25 163 ARG A O 1
ATOM 1300 N N . ARG A 1 164 ? 21.329 -8.613 -2.865 1.00 59.00 164 ARG A N 1
ATOM 1301 C CA . ARG A 1 164 ? 22.454 -9.424 -3.380 1.00 59.00 164 ARG A CA 1
ATOM 1302 C C . ARG A 1 164 ? 22.305 -9.760 -4.865 1.00 59.00 164 ARG A C 1
ATOM 1304 O O . ARG A 1 164 ? 23.298 -9.767 -5.581 1.00 59.00 164 ARG A O 1
ATOM 1311 N N . HIS A 1 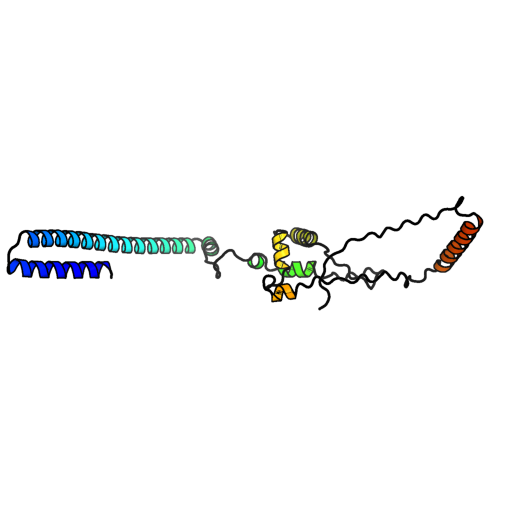165 ? 21.076 -9.973 -5.337 1.00 52.69 165 HIS A N 1
ATOM 1312 C CA . HIS A 1 165 ? 20.776 -10.170 -6.762 1.00 52.69 165 HIS A CA 1
ATOM 1313 C C . HIS A 1 165 ? 20.742 -8.864 -7.581 1.00 52.69 165 HIS A C 1
ATOM 1315 O O . HIS A 1 165 ? 20.645 -8.908 -8.806 1.00 52.69 165 HIS A O 1
ATOM 1321 N N . PHE A 1 166 ? 20.861 -7.696 -6.940 1.00 48.56 166 PHE A N 1
ATOM 1322 C CA . PHE A 1 166 ? 21.056 -6.410 -7.610 1.00 48.56 166 PHE A CA 1
ATOM 1323 C C . PHE A 1 166 ? 22.553 -6.191 -7.880 1.00 48.56 166 PHE A C 1
ATOM 1325 O O . PHE A 1 166 ? 23.211 -5.354 -7.268 1.00 48.56 166 PHE A O 1
ATOM 1332 N N . ILE A 1 167 ? 23.120 -6.984 -8.789 1.00 47.09 167 ILE A N 1
ATOM 1333 C CA . ILE A 1 167 ? 24.499 -6.7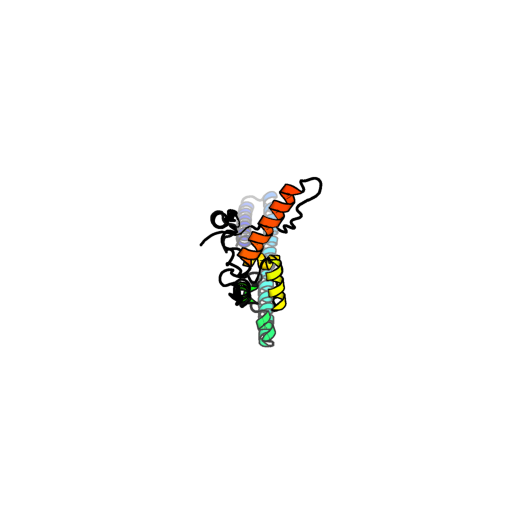96 -9.247 1.00 47.09 167 ILE A CA 1
ATOM 1334 C C . ILE A 1 167 ? 24.462 -5.763 -10.368 1.00 47.09 167 ILE A C 1
ATOM 1336 O O . ILE A 1 167 ? 24.251 -6.139 -11.511 1.00 47.09 167 ILE A O 1
ATOM 1340 N N . THR A 1 168 ? 24.680 -4.469 -10.121 1.00 42.53 168 THR A N 1
ATOM 1341 C CA . THR A 1 168 ? 25.120 -3.600 -11.230 1.00 42.53 168 THR A CA 1
ATOM 1342 C C . THR A 1 168 ? 26.393 -4.218 -11.775 1.00 42.53 168 THR A C 1
ATOM 1344 O O . THR A 1 168 ? 27.419 -4.190 -11.093 1.00 42.53 168 THR A O 1
ATOM 1347 N N . VAL A 1 169 ? 26.337 -4.847 -12.945 1.00 35.91 169 VAL A N 1
ATOM 1348 C CA . VAL A 1 169 ? 27.539 -5.463 -13.463 1.00 35.91 169 VAL A CA 1
ATOM 1349 C C . VAL A 1 169 ? 28.429 -4.364 -13.998 1.00 35.91 169 VAL A C 1
ATOM 1351 O O . VAL A 1 169 ? 27.995 -3.552 -14.820 1.00 35.91 169 VAL A O 1
ATOM 1354 N N . PRO A 1 170 ? 29.694 -4.331 -13.558 1.00 34.88 170 PRO A N 1
ATOM 1355 C CA . PRO A 1 170 ? 30.699 -3.599 -14.288 1.00 34.88 170 PRO A CA 1
ATOM 1356 C C . PRO A 1 170 ? 30.824 -4.245 -15.667 1.00 34.88 170 PRO A C 1
ATOM 1358 O O . PRO A 1 170 ? 31.414 -5.314 -15.831 1.00 34.88 170 PRO A O 1
ATOM 1361 N N . VAL A 1 171 ? 30.248 -3.597 -16.677 1.00 36.56 171 VAL A N 1
ATOM 1362 C CA . VAL A 1 171 ? 30.589 -3.887 -18.065 1.00 36.56 171 VAL A CA 1
ATOM 1363 C C . VAL A 1 171 ? 32.070 -3.547 -18.198 1.00 36.56 171 VAL A C 1
ATOM 1365 O O . VAL A 1 171 ? 32.451 -2.376 -18.188 1.00 36.56 171 VAL A O 1
ATOM 1368 N N . LYS A 1 172 ? 32.925 -4.574 -18.251 1.00 33.81 172 LYS A N 1
ATOM 1369 C CA . LYS A 1 172 ? 34.330 -4.395 -18.613 1.00 33.81 172 LYS A CA 1
ATOM 1370 C C . LYS A 1 172 ? 34.352 -3.703 -19.972 1.00 33.81 172 LYS A C 1
ATOM 1372 O O . LYS A 1 172 ? 33.711 -4.171 -20.912 1.00 33.81 172 LYS A O 1
ATOM 1377 N N . LEU A 1 173 ? 35.068 -2.585 -20.052 1.00 34.12 173 LEU A N 1
ATOM 1378 C CA . LEU A 1 173 ? 35.340 -1.898 -21.305 1.00 34.12 173 LEU A CA 1
ATOM 1379 C C . LEU A 1 173 ? 36.129 -2.858 -22.191 1.00 34.12 173 LEU A C 1
ATOM 1381 O O . LEU A 1 173 ? 37.347 -2.972 -22.070 1.00 34.12 173 LEU A O 1
ATOM 1385 N N . SER A 1 174 ? 35.432 -3.573 -23.070 1.00 36.31 174 SER A N 1
ATOM 1386 C CA . SER A 1 174 ? 36.103 -4.097 -24.243 1.00 36.31 174 SER A CA 1
ATOM 1387 C C . SER A 1 174 ? 36.490 -2.875 -25.059 1.00 36.31 174 SER A C 1
ATOM 1389 O O . SER A 1 174 ? 35.630 -2.082 -25.457 1.00 36.31 174 SER A O 1
ATOM 1391 N N . ARG A 1 175 ? 37.798 -2.680 -25.234 1.00 37.38 175 ARG A N 1
ATOM 1392 C CA . ARG A 1 175 ? 38.341 -1.751 -26.221 1.00 37.38 175 ARG A CA 1
ATOM 1393 C C . ARG A 1 175 ? 37.562 -1.978 -27.514 1.00 37.38 175 ARG A C 1
ATOM 1395 O O . ARG A 1 175 ? 37.369 -3.126 -27.911 1.00 37.38 175 ARG A O 1
ATOM 1402 N N . ALA A 1 176 ? 37.108 -0.908 -28.162 1.00 39.22 176 ALA A N 1
ATOM 1403 C CA . ALA A 1 176 ? 36.677 -1.021 -29.544 1.00 39.22 176 ALA A CA 1
ATOM 1404 C C . ALA A 1 176 ? 37.899 -1.501 -30.336 1.00 39.22 176 ALA A C 1
ATOM 1406 O O . ALA A 1 176 ? 38.772 -0.703 -30.669 1.00 39.22 176 ALA A O 1
ATOM 1407 N N . GLN A 1 177 ? 38.017 -2.810 -30.559 1.00 40.88 177 GLN A N 1
ATOM 1408 C CA . GLN A 1 177 ? 38.882 -3.305 -31.609 1.00 40.88 177 GLN A CA 1
ATOM 1409 C C . GLN A 1 177 ? 38.240 -2.817 -32.898 1.00 40.88 177 GLN A C 1
ATOM 1411 O O . GLN A 1 177 ? 37.249 -3.366 -33.374 1.00 40.88 177 GLN A O 1
ATOM 1416 N N . ALA A 1 178 ? 38.807 -1.747 -33.441 1.00 44.94 178 ALA A N 1
ATOM 1417 C CA . ALA A 1 178 ? 38.580 -1.290 -34.802 1.00 44.94 178 ALA A CA 1
ATOM 1418 C C . ALA A 1 178 ? 39.201 -2.266 -35.828 1.00 44.94 178 ALA A C 1
ATOM 1420 O O . ALA A 1 178 ? 39.496 -1.890 -36.954 1.00 44.94 178 ALA A O 1
ATOM 1421 N N . ASP A 1 179 ? 39.409 -3.529 -35.449 1.00 43.97 179 ASP A N 1
ATOM 1422 C CA . ASP A 1 179 ? 40.152 -4.499 -36.249 1.00 43.97 179 ASP A CA 1
ATOM 1423 C C . ASP A 1 179 ? 39.246 -5.205 -37.270 1.00 43.97 179 ASP A C 1
ATOM 1425 O O . ASP A 1 179 ? 39.735 -5.858 -38.185 1.00 43.97 179 ASP A O 1
ATOM 1429 N N . TYR A 1 180 ? 37.922 -5.036 -37.169 1.00 48.34 180 TYR A N 1
ATOM 1430 C CA . TYR A 1 180 ? 36.964 -5.545 -38.153 1.00 48.34 180 TYR A CA 1
ATOM 1431 C C . TYR A 1 180 ? 36.151 -4.416 -38.783 1.00 48.34 180 TYR A C 1
ATOM 1433 O O . TYR A 1 180 ? 34.938 -4.288 -38.611 1.00 48.34 180 TYR A O 1
ATOM 1441 N N . HIS A 1 181 ? 36.838 -3.597 -39.574 1.00 52.81 181 HIS A N 1
ATOM 1442 C CA . HIS A 1 181 ? 36.186 -2.844 -40.635 1.00 52.81 181 HIS A CA 1
ATOM 1443 C C . HIS A 1 181 ? 35.907 -3.788 -41.809 1.00 52.81 181 HIS A C 1
ATOM 1445 O O . HIS A 1 181 ? 36.790 -4.513 -42.263 1.00 52.81 181 HIS A O 1
ATOM 1451 N N . ARG A 1 182 ? 34.673 -3.788 -42.325 1.00 54.41 182 ARG A N 1
ATOM 1452 C CA . ARG A 1 182 ? 34.383 -4.427 -43.616 1.00 54.41 182 ARG A CA 1
ATOM 1453 C C . ARG A 1 182 ? 35.272 -3.751 -44.662 1.00 54.41 182 ARG A C 1
ATOM 1455 O O . ARG A 1 182 ? 35.255 -2.525 -44.737 1.00 54.41 182 ARG A O 1
ATOM 1462 N N . SER A 1 183 ? 36.034 -4.526 -45.432 1.00 60.78 183 SER A N 1
ATOM 1463 C CA . SER A 1 183 ? 36.906 -3.992 -46.483 1.00 60.78 183 SER A CA 1
ATOM 1464 C C . SER A 1 183 ? 36.084 -3.115 -47.430 1.00 60.78 183 SER A C 1
ATOM 1466 O O . SER A 1 183 ? 35.184 -3.615 -48.112 1.00 60.78 183 SER A O 1
ATOM 1468 N N . HIS A 1 184 ? 36.349 -1.810 -47.436 1.00 68.69 184 HIS A N 1
ATOM 1469 C CA . HIS A 1 184 ? 35.801 -0.916 -48.445 1.00 68.69 184 HIS A CA 1
ATOM 1470 C C . HIS A 1 184 ? 36.618 -1.106 -49.723 1.00 68.69 184 HIS A C 1
ATOM 1472 O O . HIS A 1 184 ? 37.825 -1.333 -49.639 1.00 68.69 184 HIS A O 1
ATOM 1478 N N . ILE A 1 185 ? 35.992 -1.003 -50.895 1.00 75.69 185 ILE A N 1
ATOM 1479 C CA . ILE A 1 185 ? 36.722 -1.067 -52.173 1.00 75.69 185 ILE A CA 1
ATOM 1480 C C . ILE A 1 185 ? 37.852 -0.023 -52.195 1.00 75.69 185 ILE A C 1
ATOM 1482 O O . ILE A 1 185 ? 38.979 -0.331 -52.570 1.00 75.69 185 ILE A O 1
ATOM 1486 N N . ASP A 1 186 ? 37.590 1.155 -51.627 1.00 73.62 186 ASP A N 1
ATOM 1487 C CA . ASP A 1 186 ? 38.581 2.229 -51.524 1.00 73.62 186 ASP A CA 1
ATOM 1488 C C . ASP A 1 186 ? 39.454 2.161 -50.264 1.00 73.62 186 ASP A C 1
ATOM 1490 O O . ASP A 1 186 ? 40.262 3.059 -50.049 1.00 73.62 186 ASP A O 1
ATOM 1494 N N . SER A 1 187 ? 39.339 1.136 -49.405 1.00 72.75 187 SER A N 1
ATOM 1495 C CA . SER A 1 187 ? 40.190 1.042 -48.202 1.00 72.75 187 SER A CA 1
ATOM 1496 C C . SER A 1 187 ? 41.669 1.039 -48.573 1.00 72.75 187 SER A C 1
ATOM 1498 O O . SER A 1 187 ? 42.472 1.668 -47.888 1.00 72.75 187 SER A O 1
ATOM 1500 N N . GLN A 1 188 ? 42.028 0.365 -49.668 1.00 78.75 188 GLN A N 1
ATOM 1501 C CA . GLN A 1 188 ? 43.408 0.318 -50.136 1.00 78.75 188 GLN A CA 1
ATOM 1502 C C . GLN A 1 188 ? 43.856 1.675 -50.684 1.00 78.75 188 GLN A C 1
ATOM 1504 O O . GLN A 1 188 ? 44.937 2.128 -50.324 1.00 78.75 188 GLN A O 1
ATOM 1509 N N . PHE A 1 189 ? 42.995 2.358 -51.448 1.00 81.25 189 PHE A N 1
ATOM 1510 C CA . PHE A 1 189 ? 43.252 3.700 -51.976 1.00 81.25 189 PHE A CA 1
ATOM 1511 C C . PHE A 1 189 ? 43.403 4.751 -50.865 1.00 81.25 189 PHE A C 1
ATOM 1513 O O . PHE A 1 189 ? 44.334 5.559 -50.884 1.00 81.25 189 PHE A O 1
ATOM 1520 N N . ALA A 1 190 ? 42.523 4.715 -49.863 1.00 75.19 190 ALA A N 1
ATOM 1521 C CA . ALA A 1 190 ? 42.583 5.594 -48.703 1.00 75.19 190 ALA A CA 1
ATOM 1522 C C . ALA A 1 190 ? 43.851 5.332 -47.879 1.00 75.19 190 ALA A C 1
ATOM 1524 O O . ALA A 1 190 ? 44.556 6.275 -47.530 1.00 75.19 190 ALA A O 1
ATOM 1525 N N . ALA A 1 191 ? 44.199 4.064 -47.635 1.00 78.44 191 ALA A N 1
ATOM 1526 C CA . ALA A 1 191 ? 45.415 3.704 -46.911 1.00 78.44 191 ALA A CA 1
ATOM 1527 C C . ALA A 1 191 ? 46.689 4.135 -47.656 1.00 78.44 191 ALA A C 1
ATOM 1529 O O . ALA A 1 191 ? 47.602 4.677 -47.035 1.00 78.44 191 ALA A O 1
ATOM 1530 N N . THR A 1 192 ? 46.761 3.944 -48.979 1.00 84.44 192 THR A N 1
ATOM 1531 C CA . THR A 1 192 ? 47.893 4.436 -49.781 1.00 84.44 192 THR A CA 1
ATOM 1532 C C . THR A 1 192 ? 47.969 5.954 -49.774 1.00 84.44 192 THR A C 1
ATOM 1534 O O . THR A 1 192 ? 49.055 6.498 -49.605 1.00 84.44 192 THR A O 1
ATOM 1537 N N . SER A 1 193 ? 46.831 6.642 -49.887 1.00 80.19 193 SER A N 1
ATOM 1538 C CA . SER A 1 193 ? 46.782 8.107 -49.847 1.00 80.19 193 SER A CA 1
ATOM 1539 C C . SER A 1 193 ? 47.282 8.640 -48.506 1.00 80.19 193 SER A C 1
ATOM 1541 O O . SER A 1 193 ? 48.113 9.541 -48.484 1.00 80.19 193 SER A O 1
ATOM 1543 N N . ILE A 1 194 ? 46.857 8.035 -47.391 1.00 78.00 194 ILE A N 1
ATOM 1544 C CA . ILE A 1 194 ? 47.339 8.393 -46.051 1.00 78.00 194 ILE A CA 1
ATOM 1545 C C . ILE A 1 194 ? 48.855 8.198 -45.954 1.00 78.00 194 ILE A C 1
ATOM 1547 O O . ILE A 1 194 ? 49.550 9.120 -45.546 1.00 78.00 194 ILE A O 1
ATOM 1551 N N . ARG A 1 195 ? 49.393 7.057 -46.404 1.00 82.06 195 ARG A N 1
ATOM 1552 C CA . ARG A 1 195 ? 50.844 6.795 -46.370 1.00 82.06 195 ARG A CA 1
ATOM 1553 C C . ARG A 1 195 ? 51.650 7.781 -47.218 1.00 82.06 195 ARG A C 1
ATOM 1555 O O . ARG A 1 195 ? 52.730 8.207 -46.810 1.00 82.06 195 ARG A O 1
ATOM 1562 N N . TYR A 1 196 ? 51.140 8.164 -48.388 1.00 85.00 196 TYR A N 1
ATOM 1563 C CA . TYR A 1 196 ? 51.770 9.199 -49.212 1.00 85.00 196 TYR A CA 1
ATOM 1564 C C . TYR A 1 196 ? 51.747 10.562 -48.520 1.00 85.00 196 TYR A C 1
ATOM 1566 O O . TYR A 1 196 ? 52.756 11.265 -48.531 1.00 85.00 196 TYR A O 1
ATOM 1574 N N . LEU A 1 197 ? 50.632 10.917 -47.881 1.00 81.00 197 LEU A N 1
ATOM 1575 C CA . LEU A 1 197 ? 50.515 12.157 -47.117 1.00 81.00 197 LEU A CA 1
ATOM 1576 C C . LEU A 1 197 ? 51.432 12.165 -45.886 1.00 81.00 197 LEU A C 1
ATOM 1578 O O . LEU A 1 197 ? 52.061 13.182 -45.623 1.00 81.00 197 LEU A O 1
ATOM 1582 N N . GLU A 1 198 ? 51.586 11.041 -45.183 1.00 80.06 198 GLU A N 1
ATOM 1583 C CA . GLU A 1 198 ? 52.564 10.885 -44.095 1.00 80.06 198 GLU A CA 1
ATOM 1584 C C . GLU A 1 198 ? 54.001 11.045 -44.601 1.00 80.06 198 GLU A C 1
ATOM 1586 O O . GLU A 1 198 ? 54.818 11.712 -43.968 1.00 80.06 198 GLU A O 1
ATOM 1591 N N . THR A 1 199 ? 54.300 10.492 -45.778 1.00 84.94 199 THR A N 1
ATOM 1592 C CA . THR A 1 199 ? 55.617 10.635 -46.409 1.00 84.94 199 THR A CA 1
ATOM 1593 C C . THR A 1 199 ? 55.888 12.097 -46.766 1.00 84.94 199 THR A C 1
ATOM 1595 O O . THR A 1 199 ? 56.944 12.624 -46.424 1.00 84.94 199 THR A O 1
ATOM 1598 N N . LEU A 1 200 ? 54.924 12.797 -47.370 1.00 81.81 200 LEU A N 1
ATOM 1599 C CA . LEU A 1 200 ? 55.038 14.233 -47.644 1.00 81.81 200 LEU A CA 1
ATOM 1600 C C . LEU A 1 200 ? 55.176 15.061 -46.360 1.00 81.81 200 LEU A C 1
ATOM 1602 O O . LEU A 1 200 ? 56.023 15.951 -46.300 1.00 81.81 200 LEU A O 1
ATOM 1606 N N . ALA A 1 201 ? 54.404 14.743 -45.319 1.00 80.88 201 ALA A N 1
ATOM 1607 C CA . ALA A 1 201 ? 54.505 15.396 -44.018 1.00 80.88 201 ALA A CA 1
ATOM 1608 C C . ALA A 1 201 ? 55.896 15.202 -43.391 1.00 80.88 201 ALA A C 1
ATOM 1610 O O . ALA A 1 201 ? 56.441 16.140 -42.811 1.00 80.88 201 ALA A O 1
ATOM 1611 N N . SER A 1 202 ? 56.504 14.022 -43.561 1.00 81.00 202 SER A N 1
ATOM 1612 C CA . SER A 1 202 ? 57.867 13.747 -43.091 1.00 81.00 202 SER A CA 1
ATOM 1613 C C . SER A 1 202 ? 58.936 14.564 -43.825 1.00 81.00 202 SER A C 1
ATOM 1615 O O . SER A 1 202 ? 59.907 14.983 -43.202 1.00 81.00 202 SER A O 1
ATOM 1617 N N . ILE A 1 203 ? 58.738 14.837 -45.121 1.00 88.88 203 ILE A N 1
ATOM 1618 C CA . ILE A 1 203 ? 59.664 15.633 -45.939 1.00 88.88 203 ILE A CA 1
ATOM 1619 C C . ILE A 1 203 ? 59.579 17.119 -45.569 1.00 88.88 203 ILE A C 1
ATOM 1621 O O . ILE A 1 203 ? 60.602 17.790 -45.465 1.00 88.88 203 ILE A O 1
ATOM 1625 N N . LEU A 1 204 ? 58.363 17.636 -45.381 1.00 86.12 204 LEU A N 1
ATOM 1626 C CA . LEU A 1 204 ? 58.116 19.059 -45.114 1.00 86.12 204 LEU A CA 1
ATOM 1627 C C . LEU A 1 204 ? 58.373 19.448 -43.649 1.00 86.12 204 LEU A C 1
ATOM 1629 O O . LEU A 1 204 ? 58.677 20.605 -43.356 1.00 86.12 204 LEU A O 1
ATOM 1633 N N . GLY A 1 205 ? 58.295 18.482 -42.731 1.00 80.69 205 GLY A N 1
ATOM 1634 C CA . GLY A 1 205 ? 58.613 18.670 -41.322 1.00 80.69 205 GLY A CA 1
ATOM 1635 C C . GLY A 1 205 ? 57.520 19.388 -40.508 1.00 80.69 205 GLY A C 1
ATOM 1636 O O . GLY A 1 205 ? 56.545 19.924 -41.044 1.00 80.69 205 GLY A O 1
ATOM 1637 N N . PRO A 1 206 ? 57.673 19.417 -39.171 1.00 76.31 206 PRO A N 1
ATOM 1638 C CA . PRO A 1 206 ? 56.631 19.851 -38.232 1.00 76.31 206 PRO A CA 1
ATOM 1639 C C . PRO A 1 206 ? 56.381 21.366 -38.217 1.00 76.31 206 PRO A C 1
ATOM 1641 O O . PRO A 1 206 ? 55.435 21.827 -37.588 1.00 76.31 206 PRO A O 1
ATOM 1644 N N . THR A 1 207 ? 57.229 22.156 -38.879 1.00 81.38 207 THR A N 1
ATOM 1645 C CA . THR A 1 207 ? 57.062 23.612 -39.001 1.00 81.38 207 THR A CA 1
ATOM 1646 C C . THR A 1 207 ? 56.071 23.999 -40.096 1.00 81.38 207 THR A C 1
ATOM 1648 O O . THR A 1 207 ? 55.528 25.100 -40.049 1.00 81.38 207 THR A O 1
ATOM 1651 N N . GLN A 1 208 ? 55.835 23.114 -41.072 1.00 79.88 208 GLN A N 1
ATOM 1652 C CA . GLN A 1 208 ? 54.992 23.386 -42.240 1.00 79.88 208 GLN A CA 1
ATOM 1653 C C . GLN A 1 208 ? 53.722 22.526 -42.289 1.00 79.88 208 GLN A C 1
ATOM 1655 O O . GLN A 1 208 ? 52.751 22.925 -42.930 1.00 79.88 208 GLN A O 1
ATOM 1660 N N . VAL A 1 209 ? 53.697 21.368 -41.617 1.00 79.19 209 VAL A N 1
ATOM 1661 C CA . VAL A 1 209 ? 52.571 20.421 -41.662 1.00 79.19 209 VAL A CA 1
ATOM 1662 C C . VAL A 1 209 ? 52.104 20.069 -40.250 1.00 79.19 209 VAL A C 1
ATOM 1664 O O . VAL A 1 209 ? 52.915 19.761 -39.380 1.00 79.19 209 VAL A O 1
ATOM 1667 N N . PHE A 1 210 ? 50.786 20.064 -40.028 1.00 70.06 210 PHE A N 1
ATOM 1668 C CA . PHE A 1 210 ? 50.166 19.565 -38.799 1.00 70.06 210 PHE A CA 1
ATOM 1669 C C . PHE A 1 210 ? 49.000 18.624 -39.125 1.00 70.06 210 PHE A C 1
ATOM 1671 O O . PHE A 1 210 ? 48.291 18.809 -40.114 1.00 70.06 210 PHE A O 1
ATOM 1678 N N . PHE A 1 211 ? 48.798 17.608 -38.286 1.00 63.50 211 PHE A N 1
ATOM 1679 C CA . PHE A 1 211 ? 47.687 16.664 -38.411 1.00 63.50 211 PHE A CA 1
ATOM 1680 C C . PHE A 1 211 ? 46.498 17.142 -37.574 1.00 63.50 211 PHE A C 1
ATOM 1682 O O . PHE A 1 211 ? 46.634 17.365 -36.372 1.00 63.50 211 PHE A O 1
ATOM 1689 N N . LEU A 1 212 ? 45.320 17.257 -38.191 1.00 60.03 212 LEU A N 1
ATOM 1690 C CA . LEU A 1 212 ? 44.066 17.551 -37.499 1.00 60.03 212 LEU A CA 1
ATOM 1691 C C . LEU A 1 212 ? 43.112 16.362 -37.649 1.00 60.03 212 LEU A C 1
ATOM 1693 O O . LEU A 1 212 ? 42.609 16.096 -38.737 1.00 60.03 212 LEU A O 1
ATOM 1697 N N . SER A 1 213 ? 42.862 15.656 -36.547 1.00 52.56 213 SER A N 1
ATOM 1698 C CA . SER A 1 213 ? 41.883 14.569 -36.461 1.00 52.56 213 SER A CA 1
ATOM 1699 C C . SER A 1 213 ? 40.726 15.005 -35.566 1.00 52.56 213 SER A C 1
ATOM 1701 O O . SER A 1 213 ? 40.954 15.415 -34.430 1.00 52.56 213 SER A O 1
ATOM 1703 N N . GLN A 1 214 ? 39.487 14.904 -36.048 1.00 47.25 214 GLN A N 1
ATOM 1704 C CA . GLN A 1 214 ? 38.295 15.062 -35.211 1.00 47.25 214 GLN A CA 1
ATOM 1705 C C . GLN A 1 214 ? 37.887 13.686 -34.667 1.00 47.25 214 GLN A C 1
ATOM 1707 O O . GLN A 1 214 ? 37.380 12.856 -35.418 1.00 47.25 214 GLN A O 1
ATOM 1712 N N . ASP A 1 215 ? 38.116 13.437 -33.375 1.00 43.25 215 ASP A N 1
ATOM 1713 C CA . ASP A 1 215 ? 37.594 12.258 -32.667 1.00 43.25 215 ASP A CA 1
ATOM 1714 C C . ASP A 1 215 ? 36.449 12.682 -31.723 1.00 43.25 215 ASP A C 1
ATOM 1716 O O . ASP A 1 215 ? 36.606 13.590 -30.910 1.00 43.25 215 ASP A O 1
ATOM 1720 N N . ASP A 1 216 ? 35.278 12.053 -31.860 1.00 40.47 216 ASP A N 1
ATOM 1721 C CA . ASP A 1 216 ? 34.008 12.386 -31.173 1.00 40.47 216 ASP A CA 1
ATOM 1722 C C . ASP A 1 216 ? 33.846 11.677 -29.810 1.00 40.47 216 ASP A C 1
ATOM 1724 O O . ASP A 1 216 ? 32.949 11.992 -29.026 1.00 40.47 216 ASP A O 1
ATOM 1728 N N . LYS A 1 217 ? 34.707 10.713 -29.470 1.00 41.50 217 LYS A N 1
ATOM 1729 C CA . LYS A 1 217 ? 34.339 9.674 -28.497 1.00 41.50 217 LYS A CA 1
ATOM 1730 C C . LYS A 1 217 ? 34.776 9.938 -27.056 1.00 41.50 217 LYS A C 1
ATOM 1732 O O . LYS A 1 217 ? 35.558 9.179 -26.488 1.00 41.50 217 LYS A O 1
ATOM 1737 N N . ALA A 1 218 ? 34.154 10.909 -26.395 1.00 38.88 218 ALA A N 1
ATOM 1738 C CA . ALA A 1 218 ? 34.061 10.903 -24.930 1.00 38.88 218 ALA A CA 1
ATOM 1739 C C . ALA A 1 218 ? 32.726 10.266 -24.490 1.00 38.88 218 ALA A C 1
ATOM 1741 O O . ALA A 1 218 ? 31.659 10.731 -24.890 1.00 38.88 218 ALA A O 1
ATOM 1742 N N . ARG A 1 219 ? 32.741 9.196 -23.670 1.00 47.47 219 ARG A N 1
ATOM 1743 C CA . ARG A 1 219 ? 31.507 8.600 -23.103 1.00 47.47 219 ARG A CA 1
ATOM 1744 C C . ARG A 1 219 ? 31.613 8.214 -21.621 1.00 47.47 219 ARG A C 1
ATOM 1746 O O . ARG A 1 219 ? 32.637 7.730 -21.155 1.00 47.47 219 ARG A O 1
ATOM 1753 N N . VAL A 1 220 ? 30.485 8.424 -20.934 1.00 39.22 220 VAL A N 1
ATOM 1754 C CA . VAL A 1 220 ? 30.197 8.343 -19.485 1.00 39.22 220 VAL A CA 1
ATOM 1755 C C . VAL A 1 220 ? 29.474 7.013 -19.152 1.00 39.22 220 VAL A C 1
ATOM 1757 O O . VAL A 1 220 ? 28.711 6.531 -19.992 1.00 39.22 220 VAL A O 1
ATOM 1760 N N . PRO A 1 221 ? 29.684 6.393 -17.969 1.00 39.38 221 PRO A N 1
ATOM 1761 C CA . PRO A 1 221 ? 29.190 5.044 -17.650 1.00 39.38 221 PRO A CA 1
ATO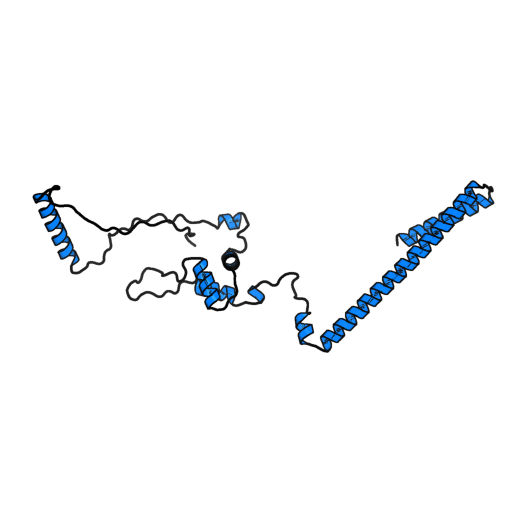M 1762 C C . PRO A 1 221 ? 27.679 4.958 -17.351 1.00 39.38 221 PRO A C 1
ATOM 1764 O O . PRO A 1 221 ? 27.097 5.866 -16.762 1.00 39.38 221 PRO A O 1
ATOM 1767 N N . LEU A 1 222 ? 27.060 3.813 -17.683 1.00 39.56 222 LEU A N 1
ATOM 1768 C CA . LEU A 1 222 ? 25.669 3.464 -17.348 1.00 39.56 222 LEU A CA 1
ATOM 1769 C C . LEU A 1 222 ? 25.604 2.071 -16.695 1.00 39.56 222 LEU A C 1
ATOM 1771 O O . LEU A 1 222 ? 26.100 1.097 -17.258 1.00 39.56 222 LEU A O 1
ATOM 1775 N N . GLY A 1 223 ? 25.003 1.982 -15.502 1.00 41.12 223 GLY A N 1
ATOM 1776 C CA . GLY A 1 223 ? 24.937 0.762 -14.686 1.00 41.12 223 GLY A CA 1
ATOM 1777 C C . GLY A 1 223 ? 23.835 -0.205 -15.128 1.00 41.12 223 GLY A C 1
ATOM 1778 O O . GLY A 1 223 ? 22.653 0.129 -15.076 1.00 41.12 223 GLY A O 1
ATOM 1779 N N . ILE A 1 224 ? 24.221 -1.417 -15.534 1.00 43.22 224 ILE A N 1
ATOM 1780 C CA . ILE A 1 224 ? 23.313 -2.499 -15.945 1.00 43.22 224 ILE A CA 1
ATOM 1781 C C . ILE A 1 224 ? 23.823 -3.809 -15.336 1.00 43.22 224 ILE A C 1
ATOM 1783 O O . ILE A 1 224 ? 25.027 -4.027 -15.283 1.00 43.22 224 ILE A O 1
ATOM 1787 N N . THR A 1 225 ? 22.928 -4.684 -14.881 1.00 43.38 225 THR A N 1
ATOM 1788 C CA . THR A 1 225 ? 23.229 -6.073 -14.495 1.00 43.38 225 THR A CA 1
ATOM 1789 C C . THR A 1 225 ? 23.692 -6.890 -15.708 1.00 43.38 225 THR A C 1
ATOM 1791 O O . THR A 1 225 ? 23.179 -6.715 -16.812 1.00 43.38 225 THR A O 1
ATOM 1794 N N . ALA A 1 226 ? 24.656 -7.792 -15.528 1.00 38.97 226 ALA A N 1
ATOM 1795 C CA . ALA A 1 226 ? 25.146 -8.689 -16.567 1.00 38.97 226 ALA A CA 1
ATOM 1796 C C . ALA A 1 226 ? 24.862 -10.126 -16.188 1.00 38.97 226 ALA A C 1
ATOM 1798 O O . ALA A 1 226 ? 25.198 -10.581 -15.099 1.00 38.97 226 ALA A O 1
ATOM 1799 N N . ALA A 1 227 ? 24.311 -10.784 -17.194 1.00 45.16 227 ALA A N 1
ATOM 1800 C CA . ALA A 1 227 ? 24.012 -12.193 -17.297 1.00 45.16 227 ALA A CA 1
ATOM 1801 C C . ALA A 1 227 ? 22.883 -12.710 -16.387 1.00 45.16 227 ALA A C 1
ATOM 1803 O O . ALA A 1 227 ? 22.913 -12.599 -15.163 1.00 45.16 227 ALA A O 1
ATOM 1804 N N . ASN A 1 228 ? 21.893 -13.287 -17.078 1.00 33.94 228 ASN A N 1
ATOM 1805 C CA . ASN A 1 228 ? 21.245 -14.536 -16.687 1.00 33.94 228 ASN A CA 1
ATOM 1806 C C . ASN A 1 228 ? 22.228 -15.690 -16.891 1.00 33.94 228 ASN A C 1
ATOM 1808 O O . ASN A 1 228 ? 23.025 -15.582 -17.855 1.00 33.94 228 ASN A O 1
#

pLDDT: mean 73.38, std 17.75, range [33.81, 95.44]

Organism: Araneus ventricosus (NCBI:txid182803)